Protein AF-B7MLF2-F1 (afdb_monomer_lite)

Radius of gyration: 24.58 Å; chains: 1; bounding box: 54×50×81 Å

Sequence (213 aa):
MGSIMFLKRKWYYAVTTSVVITLCGGGYYMYRQEYQMVVTVPTADANDPNWPNKRIQFDTSEWLQQLQYIKIDDHYILNTQYTPIANLDDFGITLKLQNALNGSDKRLPALYGLAEMDAQKFKDLMRGKIKCEYLRTTFDAETLKPVNDYFLISFTYKDKWYEFETERKISKTSDDGYFLWAFDNTVHEAGYWHNTDPAAYSYRDYQNGKAVK

Organism: Escherichia coli O45:K1 (strain S88 / ExPEC) (NCBI:txid585035)

pLDDT: mean 87.21, std 9.91, range [51.47, 97.12]

Secondary structure (DSSP, 8-state):
-HHHHHHHHHHHHHHHHHHHHHHHHHHHHHHHHHHEEEEEEE-S-TTSTTTTEEEEEEE-HHHHTSTTEEE-SSSEEEETTPPP-S-TT-HHHHHHHHHHHHTTGGG-GGGTTSSSS-HHHHHHHHTT-EEEEEEEEEE-TTT--EEEEEEEEEEEETTEEEEEEEEEEE-SSSTTSEEEEEGGG--EETTHHHHSSSPPP-HHHHHTTPPP-

Structure (mmCIF, N/CA/C/O backbone):
data_AF-B7MLF2-F1
#
_entry.id   AF-B7MLF2-F1
#
loop_
_atom_site.group_PDB
_atom_site.id
_atom_site.type_symbol
_atom_site.label_atom_id
_atom_site.label_alt_id
_atom_site.label_comp_id
_atom_site.label_asym_id
_atom_site.label_entity_id
_atom_site.label_seq_id
_atom_site.pdbx_PDB_ins_code
_atom_site.Cartn_x
_atom_site.Cartn_y
_atom_site.Cartn_z
_atom_site.occupancy
_atom_site.B_iso_or_equiv
_atom_site.auth_seq_id
_atom_site.auth_comp_id
_atom_site.auth_asym_id
_atom_site.auth_atom_id
_atom_site.pdbx_PDB_model_num
ATOM 1 N N . MET A 1 1 ? 29.369 -26.753 -59.475 1.00 51.47 1 MET A N 1
ATOM 2 C CA . MET A 1 1 ? 29.361 -26.993 -58.009 1.00 51.47 1 MET A CA 1
ATOM 3 C C . MET A 1 1 ? 29.427 -25.717 -57.151 1.00 51.47 1 MET A C 1
ATOM 5 O O . MET A 1 1 ? 28.913 -25.752 -56.042 1.00 51.47 1 MET A O 1
ATOM 9 N N . GLY A 1 2 ? 29.965 -24.582 -57.633 1.00 51.59 2 GLY A N 1
ATOM 10 C CA . GLY A 1 2 ? 30.085 -23.343 -56.835 1.00 51.59 2 GLY A CA 1
ATOM 11 C C . GLY A 1 2 ? 28.771 -22.621 -56.477 1.00 51.59 2 GLY A C 1
ATOM 12 O O . GLY A 1 2 ? 28.610 -22.182 -55.342 1.00 51.59 2 GLY A O 1
ATOM 13 N N . SER A 1 3 ? 27.788 -22.544 -57.383 1.00 53.06 3 SER A N 1
ATOM 14 C CA . SER A 1 3 ? 26.575 -21.724 -57.165 1.00 53.06 3 SER A CA 1
ATOM 15 C C . SER A 1 3 ? 25.626 -22.247 -56.076 1.00 53.06 3 SER A C 1
ATOM 17 O O . SER A 1 3 ? 25.013 -21.457 -55.362 1.00 53.06 3 SER A O 1
ATOM 19 N N . ILE A 1 4 ? 25.542 -23.569 -55.886 1.00 54.62 4 ILE A N 1
ATOM 20 C CA . ILE A 1 4 ? 24.715 -24.193 -54.831 1.00 54.62 4 ILE A CA 1
ATOM 21 C C . ILE A 1 4 ? 25.318 -23.927 -53.445 1.00 54.62 4 ILE A C 1
ATOM 23 O O . ILE A 1 4 ? 24.595 -23.679 -52.481 1.00 54.62 4 ILE A O 1
ATOM 27 N N . MET A 1 5 ? 26.650 -23.937 -53.345 1.00 55.34 5 MET A N 1
ATOM 28 C CA . MET A 1 5 ? 27.366 -23.688 -52.094 1.00 55.34 5 MET A CA 1
ATOM 29 C C . MET A 1 5 ? 27.243 -22.215 -51.661 1.00 55.34 5 MET A C 1
ATOM 31 O O . MET A 1 5 ? 27.030 -21.935 -50.482 1.00 55.34 5 MET A O 1
ATOM 35 N N . PHE A 1 6 ? 27.260 -21.276 -52.615 1.00 52.78 6 PHE A N 1
ATOM 36 C CA . PHE A 1 6 ? 26.993 -19.854 -52.359 1.00 52.78 6 PHE A CA 1
ATOM 37 C C . PHE A 1 6 ? 25.549 -19.579 -51.911 1.00 52.78 6 PHE A C 1
ATOM 39 O O . PHE A 1 6 ? 25.347 -18.791 -50.986 1.00 52.78 6 PHE A O 1
ATOM 46 N N . LEU A 1 7 ? 24.549 -20.237 -52.515 1.00 59.56 7 LEU A N 1
ATOM 47 C CA . LEU A 1 7 ? 23.150 -20.101 -52.091 1.00 59.56 7 LEU A CA 1
ATOM 48 C C . LEU A 1 7 ? 22.933 -20.630 -50.665 1.00 59.56 7 LEU A C 1
ATOM 50 O O . LEU A 1 7 ? 22.324 -19.941 -49.852 1.00 59.56 7 LEU A O 1
ATOM 54 N N . LYS A 1 8 ? 23.476 -21.812 -50.338 1.00 59.19 8 LYS A N 1
ATOM 55 C CA . LYS A 1 8 ? 23.387 -22.399 -48.987 1.00 59.19 8 LYS A CA 1
ATOM 56 C C . LYS A 1 8 ? 24.029 -21.510 -47.923 1.00 59.19 8 LYS A C 1
ATOM 58 O O . LYS A 1 8 ? 23.476 -21.355 -46.841 1.00 59.19 8 LYS A O 1
ATOM 63 N N . ARG A 1 9 ? 25.161 -20.879 -48.246 1.00 66.69 9 ARG A N 1
ATOM 64 C CA . ARG A 1 9 ? 25.860 -19.957 -47.344 1.00 66.69 9 ARG A CA 1
ATOM 65 C C . ARG A 1 9 ? 25.067 -18.665 -47.102 1.00 66.69 9 ARG A C 1
ATOM 67 O O . ARG A 1 9 ? 24.994 -18.214 -45.966 1.00 66.69 9 ARG A O 1
ATOM 74 N N . LYS A 1 10 ? 24.421 -18.100 -48.130 1.00 70.44 10 LYS A N 1
ATOM 75 C CA . LYS A 1 10 ? 23.521 -16.937 -47.981 1.00 70.44 10 LYS A CA 1
ATOM 76 C C . LYS A 1 10 ? 22.276 -17.260 -47.151 1.00 70.44 10 LYS A C 1
ATOM 78 O O . LYS A 1 10 ? 21.911 -16.469 -46.290 1.00 70.44 10 LYS A O 1
ATOM 83 N N . TRP A 1 11 ? 21.672 -18.428 -47.373 1.00 74.19 11 TRP A N 1
ATOM 84 C CA . TRP A 1 11 ? 20.547 -18.915 -46.569 1.00 74.19 11 TRP A CA 1
ATOM 85 C C . TRP A 1 11 ? 20.935 -19.140 -45.108 1.00 74.19 11 TRP A C 1
ATOM 87 O O . TRP A 1 11 ? 20.205 -18.719 -44.218 1.00 74.19 11 TRP A O 1
ATOM 97 N N . TYR A 1 12 ? 22.107 -19.725 -44.858 1.00 80.69 12 TYR A N 1
ATOM 98 C CA . TYR A 1 12 ? 22.640 -19.876 -43.507 1.00 80.69 12 TYR A CA 1
ATOM 99 C C . TYR A 1 12 ? 22.800 -18.520 -42.809 1.00 80.69 12 TYR A C 1
ATOM 101 O O . TYR A 1 12 ? 22.289 -18.350 -41.707 1.00 80.69 12 TYR A O 1
ATOM 109 N N . TYR A 1 13 ? 23.414 -17.529 -43.469 1.00 81.38 13 TYR A N 1
ATOM 110 C CA . TYR A 1 13 ? 23.533 -16.182 -42.902 1.00 81.38 13 TYR A CA 1
ATOM 111 C C . TYR A 1 13 ? 22.164 -15.555 -42.611 1.00 81.38 13 TYR A C 1
ATOM 113 O O . TYR A 1 13 ? 21.944 -15.102 -41.493 1.00 81.38 13 TYR A O 1
ATOM 121 N N . ALA A 1 14 ? 21.220 -15.608 -43.555 1.00 80.69 14 ALA A N 1
ATOM 122 C CA . ALA A 1 14 ? 19.874 -15.067 -43.358 1.00 80.69 14 ALA A CA 1
ATOM 123 C C . ALA A 1 14 ? 19.146 -15.710 -42.162 1.00 80.69 14 ALA A C 1
ATOM 125 O O . ALA A 1 14 ? 18.567 -15.000 -41.340 1.00 80.69 14 ALA A O 1
ATOM 126 N N . VAL A 1 15 ? 19.231 -17.037 -42.018 1.00 83.12 15 VAL A N 1
ATOM 127 C CA . VAL A 1 15 ? 18.645 -17.765 -40.882 1.00 83.12 15 VAL A CA 1
ATOM 128 C C . VAL A 1 15 ? 19.332 -17.373 -39.574 1.00 83.12 15 VAL A C 1
ATOM 130 O O . VAL A 1 15 ? 18.649 -17.031 -38.613 1.00 83.12 15 VAL A O 1
ATOM 133 N N . THR A 1 16 ? 20.669 -17.346 -39.533 1.00 82.81 16 THR A N 1
ATOM 134 C CA . THR A 1 16 ? 21.401 -16.951 -38.317 1.00 82.81 16 THR A CA 1
ATOM 135 C C . THR A 1 16 ? 21.086 -15.519 -37.888 1.00 82.81 16 THR A C 1
ATOM 137 O O . THR A 1 16 ? 20.835 -15.282 -36.711 1.00 82.81 16 THR A O 1
ATOM 140 N N . THR A 1 17 ? 21.009 -14.569 -38.824 1.00 83.38 17 THR A N 1
ATOM 141 C CA . THR A 1 17 ? 20.638 -13.181 -38.526 1.00 83.38 17 THR A CA 1
ATOM 142 C C . THR A 1 17 ? 19.205 -13.083 -38.003 1.00 83.38 17 THR A C 1
ATOM 144 O O . THR A 1 17 ? 18.974 -12.399 -37.011 1.00 83.38 17 THR A O 1
ATOM 147 N N . SER A 1 18 ? 18.250 -13.804 -38.601 1.00 81.31 18 SER A N 1
ATOM 148 C CA . SER A 1 18 ? 16.859 -13.829 -38.125 1.00 81.31 18 SER A CA 1
ATOM 149 C C . SER A 1 18 ? 16.736 -14.392 -36.706 1.00 81.31 18 SER A C 1
ATOM 151 O O . SER A 1 18 ? 15.975 -13.860 -35.896 1.00 81.31 18 SER A O 1
ATOM 153 N N . VAL A 1 19 ? 17.493 -15.446 -36.386 1.00 84.69 19 VAL A N 1
ATOM 154 C CA . VAL A 1 19 ? 17.530 -16.033 -35.037 1.00 84.69 19 VAL A CA 1
ATOM 155 C C . VAL A 1 19 ? 18.109 -15.036 -34.034 1.00 84.69 19 VAL A C 1
ATOM 157 O O . VAL A 1 19 ? 17.503 -14.820 -32.990 1.00 84.69 19 VAL A O 1
ATOM 160 N N . VAL A 1 20 ? 19.222 -14.371 -34.363 1.00 86.31 20 VAL A N 1
ATOM 161 C CA . VAL A 1 20 ? 19.829 -13.351 -33.491 1.00 86.31 20 VAL A CA 1
ATOM 162 C C . VAL A 1 20 ? 18.863 -12.193 -33.239 1.00 86.31 20 VAL A C 1
ATOM 164 O O . VAL A 1 20 ? 18.671 -11.821 -32.089 1.00 86.31 20 VAL A O 1
ATOM 167 N N . ILE A 1 21 ? 18.197 -11.664 -34.271 1.00 84.56 21 ILE A N 1
ATOM 168 C CA . ILE A 1 21 ? 17.213 -10.578 -34.108 1.00 84.56 21 ILE A CA 1
ATOM 169 C C . ILE A 1 21 ? 16.066 -11.013 -33.192 1.00 84.56 21 ILE A C 1
ATOM 171 O O . ILE A 1 21 ? 15.665 -10.254 -32.314 1.00 84.56 21 ILE A O 1
ATOM 175 N N . THR A 1 22 ? 15.564 -12.237 -33.363 1.00 82.06 22 THR A N 1
ATOM 176 C CA . THR A 1 22 ? 14.461 -12.760 -32.543 1.00 82.06 22 THR A CA 1
ATOM 177 C C . THR A 1 22 ? 14.888 -12.947 -31.086 1.00 82.06 22 THR A C 1
ATOM 179 O O . THR A 1 22 ? 14.152 -12.562 -30.183 1.00 82.06 22 THR A O 1
ATOM 182 N N . LEU A 1 23 ? 16.091 -13.476 -30.842 1.00 83.50 23 LEU A N 1
ATOM 183 C CA . LEU A 1 23 ? 16.632 -13.658 -29.492 1.00 83.50 23 LEU A CA 1
ATOM 184 C C . LEU A 1 23 ? 16.940 -12.322 -28.810 1.00 83.50 23 LEU A C 1
ATOM 186 O O . LEU A 1 23 ? 16.592 -12.140 -27.648 1.00 83.50 23 LEU A O 1
ATOM 190 N N . CYS A 1 24 ? 17.542 -11.369 -29.523 1.00 81.56 24 CYS A N 1
ATOM 191 C CA . CYS A 1 24 ? 17.816 -10.034 -28.992 1.00 81.56 24 CYS A CA 1
ATOM 192 C C . CYS A 1 24 ? 16.522 -9.252 -28.733 1.00 81.56 24 CYS A C 1
ATOM 194 O O . CYS A 1 24 ? 16.399 -8.612 -27.694 1.00 81.56 24 CYS A O 1
ATOM 196 N N . GLY A 1 25 ? 15.546 -9.328 -29.642 1.00 78.62 25 GLY A N 1
ATOM 197 C CA . GLY A 1 25 ? 14.239 -8.692 -29.476 1.00 78.62 25 GLY A CA 1
ATOM 198 C C . GLY A 1 25 ? 13.441 -9.299 -28.323 1.00 78.62 25 GLY A C 1
ATOM 199 O O . GLY A 1 25 ? 12.911 -8.563 -27.494 1.00 78.62 25 GLY A O 1
ATOM 200 N N . GLY A 1 26 ? 13.413 -10.631 -28.223 1.00 82.31 26 GLY A N 1
ATOM 201 C CA . GLY A 1 26 ? 12.780 -11.347 -27.115 1.00 82.31 26 GLY A CA 1
ATOM 202 C C . GLY A 1 26 ? 13.453 -11.056 -25.775 1.00 82.31 26 GLY A C 1
ATOM 203 O O . GLY A 1 26 ? 12.773 -10.718 -24.813 1.00 82.31 26 GLY A O 1
ATOM 204 N N . GLY A 1 27 ? 14.788 -11.088 -25.727 1.00 79.50 27 GLY A N 1
ATOM 205 C CA . GLY A 1 27 ? 15.554 -10.748 -24.527 1.00 79.50 27 GLY A CA 1
ATOM 206 C C . GLY A 1 27 ? 15.341 -9.302 -24.080 1.00 79.50 27 GLY A C 1
ATOM 207 O O . GLY A 1 27 ? 15.144 -9.050 -22.896 1.00 79.50 27 GLY A O 1
ATOM 208 N N . TYR A 1 28 ? 15.295 -8.351 -25.018 1.00 80.56 28 TYR A N 1
ATOM 209 C CA . TYR A 1 28 ? 14.972 -6.957 -24.710 1.00 80.56 28 TYR A CA 1
ATOM 210 C C . TYR A 1 28 ? 13.538 -6.793 -24.191 1.00 80.56 28 TYR A C 1
ATOM 212 O O . TYR A 1 28 ? 13.306 -6.039 -23.250 1.00 80.56 28 TYR A O 1
ATOM 220 N N . TYR A 1 29 ? 12.574 -7.513 -24.770 1.00 81.94 29 TYR A N 1
ATOM 221 C CA . TYR A 1 29 ? 11.191 -7.496 -24.299 1.00 81.94 29 TYR A CA 1
ATOM 222 C C . TYR A 1 29 ? 11.067 -8.041 -22.871 1.00 81.94 29 TYR A C 1
ATOM 224 O O . TYR A 1 29 ? 10.459 -7.388 -22.027 1.00 81.94 29 TYR A O 1
ATOM 232 N N . MET A 1 30 ? 11.704 -9.180 -22.582 1.00 83.00 30 MET A N 1
ATOM 233 C CA . MET A 1 30 ? 11.746 -9.756 -21.234 1.00 83.00 30 MET A CA 1
ATOM 234 C C . MET A 1 30 ? 12.414 -8.806 -20.240 1.00 83.00 30 MET A C 1
ATOM 236 O O . MET A 1 30 ? 11.856 -8.547 -19.181 1.00 83.00 30 MET A O 1
ATOM 240 N N . TYR A 1 31 ? 13.551 -8.212 -20.617 1.00 82.88 31 TYR A N 1
ATOM 241 C CA . TYR A 1 31 ? 14.228 -7.211 -19.796 1.00 82.88 31 TYR A CA 1
ATOM 242 C C . TYR A 1 31 ? 13.302 -6.038 -19.458 1.00 82.88 31 TYR A C 1
ATOM 244 O O . TYR A 1 31 ? 13.212 -5.632 -18.304 1.00 82.88 31 TYR A O 1
ATOM 252 N N . ARG A 1 32 ? 12.575 -5.504 -20.449 1.00 81.38 32 ARG A N 1
ATOM 253 C CA . ARG A 1 32 ? 11.608 -4.425 -20.208 1.00 81.38 32 ARG A CA 1
ATOM 254 C C . ARG A 1 32 ? 10.493 -4.863 -19.265 1.00 81.38 32 ARG A C 1
ATOM 256 O O . ARG A 1 32 ? 10.144 -4.112 -18.363 1.00 81.38 32 ARG A O 1
ATOM 263 N N . GLN A 1 33 ? 9.942 -6.055 -19.471 1.00 83.12 33 GLN A N 1
ATOM 264 C CA . GLN A 1 33 ? 8.875 -6.587 -18.630 1.00 83.12 33 GLN A CA 1
ATOM 265 C C . GLN A 1 33 ? 9.333 -6.770 -17.177 1.00 83.12 33 GLN A C 1
ATOM 267 O O . GLN A 1 33 ? 8.565 -6.502 -16.257 1.00 83.12 33 GLN A O 1
ATOM 272 N N . GLU A 1 34 ? 10.579 -7.179 -16.967 1.00 88.25 34 GLU A N 1
ATOM 273 C CA . GLU A 1 34 ? 11.129 -7.461 -15.643 1.00 88.25 34 GLU A CA 1
ATOM 274 C C . GLU A 1 34 ? 11.613 -6.197 -14.922 1.00 88.25 34 GLU A C 1
ATOM 276 O O . GLU A 1 34 ? 11.353 -6.051 -13.734 1.00 88.25 34 GLU A O 1
ATOM 281 N N . TYR A 1 35 ? 12.252 -5.258 -15.630 1.00 93.62 35 TYR A N 1
ATOM 282 C CA . TYR A 1 35 ? 13.000 -4.154 -15.015 1.00 93.62 35 TYR A CA 1
ATOM 283 C C . TYR A 1 35 ? 12.484 -2.750 -15.322 1.00 93.62 35 TYR A C 1
ATOM 285 O O . TYR A 1 35 ? 13.088 -1.792 -14.853 1.00 93.62 35 TYR A O 1
ATOM 293 N N . GLN A 1 36 ? 11.412 -2.569 -16.097 1.00 94.62 36 GLN A N 1
ATOM 294 C CA . GLN A 1 36 ? 10.814 -1.238 -16.254 1.00 94.62 36 GLN A CA 1
ATOM 295 C C . GLN A 1 36 ? 9.629 -1.022 -15.329 1.00 94.62 36 GLN A C 1
ATOM 297 O O . GLN A 1 36 ? 8.778 -1.897 -15.186 1.00 94.62 36 GLN A O 1
ATOM 302 N N . MET A 1 37 ? 9.545 0.187 -14.781 1.00 96.12 37 MET A N 1
ATOM 303 C CA . MET A 1 37 ? 8.415 0.665 -13.986 1.00 96.12 37 MET A CA 1
ATOM 304 C C . MET A 1 37 ? 7.906 1.996 -14.543 1.00 96.12 37 MET A C 1
ATOM 306 O O . MET A 1 37 ? 8.552 2.637 -15.380 1.00 96.12 37 MET A O 1
ATOM 310 N N . VAL A 1 38 ? 6.730 2.407 -14.081 1.00 95.25 38 VAL A N 1
ATOM 311 C CA . VAL A 1 38 ? 6.020 3.612 -14.493 1.00 95.25 38 VAL A CA 1
ATOM 312 C C . VAL A 1 38 ? 5.735 4.481 -13.275 1.00 95.25 38 VAL A C 1
ATOM 314 O O . VAL A 1 38 ? 5.145 4.031 -12.296 1.00 95.25 38 VAL A O 1
ATOM 317 N N . VAL A 1 39 ? 6.087 5.763 -13.371 1.00 93.69 39 VAL A N 1
ATOM 318 C CA . VAL A 1 39 ? 5.576 6.812 -12.479 1.00 93.69 39 VAL A CA 1
ATOM 319 C C . VAL A 1 39 ? 4.664 7.755 -13.252 1.00 93.69 39 VAL A C 1
ATOM 321 O O . VAL A 1 39 ? 4.808 7.952 -14.461 1.00 93.69 39 VAL A O 1
ATOM 324 N N . THR A 1 40 ? 3.703 8.338 -12.545 1.00 90.69 40 THR A N 1
ATOM 325 C CA . THR A 1 40 ? 2.782 9.335 -13.093 1.00 90.69 40 THR A CA 1
ATOM 326 C C . THR A 1 40 ? 3.150 10.698 -12.521 1.00 90.69 40 THR A C 1
ATOM 328 O O . THR A 1 40 ? 3.173 10.861 -11.304 1.00 90.69 40 THR A O 1
ATOM 331 N N . VAL A 1 41 ? 3.447 11.665 -13.390 1.00 88.62 41 VAL A N 1
ATOM 332 C CA . VAL A 1 41 ? 3.805 13.039 -13.006 1.00 88.62 41 VAL A CA 1
ATOM 333 C C . VAL A 1 41 ? 2.759 14.030 -13.515 1.00 88.62 41 VAL A C 1
ATOM 335 O O . VAL A 1 41 ? 2.286 13.876 -14.645 1.00 88.62 41 VAL A O 1
ATOM 338 N N . PRO A 1 42 ? 2.402 15.061 -12.733 1.00 85.62 42 PRO A N 1
ATOM 339 C CA . PRO A 1 42 ? 1.506 16.106 -13.204 1.00 85.62 42 PRO A CA 1
ATOM 340 C C . PRO A 1 42 ? 2.158 16.911 -14.330 1.00 85.62 42 PRO A C 1
ATOM 342 O O . PRO A 1 42 ? 3.349 17.230 -14.290 1.00 85.62 42 PRO A O 1
ATOM 345 N N . THR A 1 43 ? 1.371 17.261 -15.342 1.00 83.94 43 THR A N 1
ATOM 346 C CA . THR A 1 43 ? 1.794 18.172 -16.410 1.00 83.94 43 THR A CA 1
ATOM 347 C C . THR A 1 43 ? 1.421 19.603 -16.038 1.00 83.94 43 THR A C 1
ATOM 349 O O . THR A 1 43 ? 0.268 19.870 -15.701 1.00 83.94 43 THR A O 1
ATOM 352 N N . ALA A 1 44 ? 2.370 20.536 -16.130 1.00 81.81 44 ALA A N 1
ATOM 353 C CA . ALA A 1 44 ? 2.128 21.943 -15.799 1.00 81.81 44 ALA A CA 1
ATOM 354 C C . ALA A 1 44 ? 1.251 22.686 -16.832 1.00 81.81 44 ALA A C 1
ATOM 356 O O . ALA A 1 44 ? 0.685 23.727 -16.506 1.00 81.81 44 ALA A O 1
ATOM 357 N N . ASP A 1 45 ? 1.136 22.169 -18.060 1.00 84.38 45 ASP A N 1
ATOM 358 C CA . ASP A 1 45 ? 0.374 22.782 -19.154 1.00 84.38 45 ASP A CA 1
ATOM 359 C C . ASP A 1 45 ? -0.958 22.055 -19.381 1.00 84.38 45 ASP A C 1
ATOM 361 O O . ASP A 1 45 ? -0.982 20.853 -19.641 1.00 84.38 45 ASP A O 1
ATOM 365 N N . ALA A 1 46 ? -2.064 22.805 -19.322 1.00 84.69 46 ALA A N 1
ATOM 366 C CA . ALA A 1 46 ? -3.415 22.320 -19.611 1.00 84.69 46 ALA A CA 1
ATOM 367 C C . ALA A 1 46 ? -3.619 21.872 -21.068 1.00 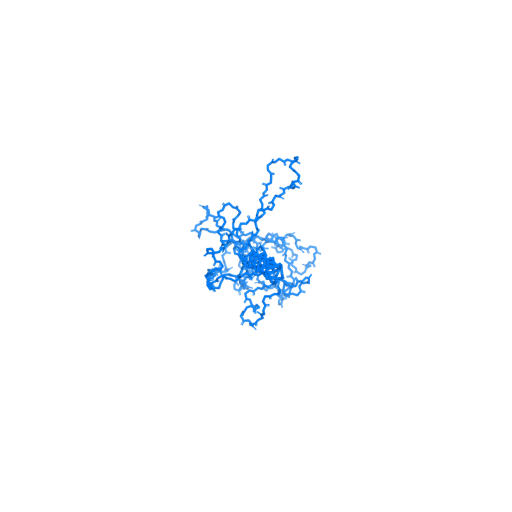84.69 46 ALA A C 1
ATOM 369 O O . ALA A 1 46 ? -4.577 21.160 -21.361 1.00 84.69 46 ALA A O 1
ATOM 370 N N . ASN A 1 47 ? -2.728 22.285 -21.971 1.00 88.50 47 ASN A N 1
ATOM 371 C CA . ASN A 1 47 ? -2.765 21.933 -23.387 1.00 88.50 47 ASN A CA 1
ATOM 372 C C . ASN A 1 47 ? -1.821 20.773 -23.748 1.00 88.50 47 ASN A C 1
ATOM 374 O O . ASN A 1 47 ? -1.763 20.398 -24.922 1.00 88.50 47 ASN A O 1
ATOM 378 N N . ASP A 1 48 ? -1.077 20.202 -22.788 1.00 86.81 48 ASP A N 1
ATOM 379 C CA . ASP A 1 48 ? -0.267 19.006 -23.048 1.00 86.81 48 ASP A CA 1
ATOM 380 C C . ASP A 1 48 ? -1.200 17.851 -23.465 1.00 86.81 48 ASP A C 1
ATOM 382 O O . ASP A 1 48 ? -2.207 17.609 -22.794 1.00 86.81 48 ASP A O 1
ATOM 386 N N . PRO A 1 49 ? -0.888 17.090 -24.532 1.00 87.81 49 PRO A N 1
ATOM 387 C CA . PRO A 1 49 ? -1.677 15.918 -24.922 1.00 87.81 49 PRO A CA 1
ATOM 388 C C . PRO A 1 49 ? -1.853 14.872 -23.810 1.00 87.81 49 PRO A C 1
ATOM 390 O O . PRO A 1 49 ? -2.746 14.033 -23.894 1.00 87.81 49 PRO A O 1
ATOM 393 N N . ASN A 1 50 ? -0.995 14.902 -22.789 1.00 85.94 50 ASN A N 1
ATOM 394 C CA . ASN A 1 50 ? -1.030 14.027 -21.624 1.00 85.94 50 ASN A CA 1
ATOM 395 C C . ASN A 1 50 ? -1.619 14.712 -20.379 1.00 85.94 50 ASN A C 1
ATOM 397 O O . ASN A 1 50 ? -1.438 14.206 -19.275 1.00 85.94 50 ASN A O 1
ATOM 401 N N . TRP A 1 51 ? -2.298 15.853 -20.503 1.00 85.25 51 TRP A N 1
ATOM 402 C CA . TRP A 1 51 ? -2.944 16.492 -19.357 1.00 85.25 51 TRP A CA 1
ATOM 403 C C . TRP A 1 51 ? -4.045 15.593 -18.747 1.00 85.25 51 TRP A C 1
ATOM 405 O O . TRP A 1 51 ? -4.795 14.958 -19.492 1.00 85.25 51 TRP A O 1
ATOM 415 N N . PRO A 1 52 ? -4.195 15.522 -17.406 1.00 85.69 52 PRO A N 1
ATOM 416 C CA . PRO A 1 52 ? -3.431 16.244 -16.382 1.00 85.69 52 PRO A CA 1
ATOM 417 C C . PRO A 1 52 ? -2.121 15.575 -15.955 1.00 85.69 52 PRO A C 1
ATOM 419 O O . PRO A 1 52 ? -1.354 16.188 -15.213 1.00 85.69 52 PRO A O 1
ATOM 422 N N . ASN A 1 53 ? -1.860 14.333 -16.374 1.00 88.25 53 ASN A N 1
ATOM 423 C CA . ASN A 1 53 ? -0.696 13.582 -15.921 1.00 88.25 53 ASN A CA 1
ATOM 424 C C . ASN A 1 53 ? -0.018 12.780 -17.035 1.00 88.25 53 ASN A C 1
ATOM 426 O O . ASN A 1 53 ? -0.644 11.979 -17.732 1.00 88.25 53 ASN A O 1
ATOM 430 N N . LYS A 1 54 ? 1.309 12.879 -17.091 1.00 90.44 54 LYS A N 1
ATOM 431 C CA . LYS A 1 54 ? 2.157 12.113 -18.000 1.00 90.44 54 LYS A CA 1
ATOM 432 C C . LYS A 1 54 ? 2.712 10.870 -17.311 1.00 90.44 54 LYS A C 1
ATOM 434 O O . LYS A 1 54 ? 3.179 10.926 -16.176 1.00 90.44 54 LYS A O 1
ATOM 439 N N . ARG A 1 55 ? 2.718 9.748 -18.033 1.00 91.69 55 ARG A N 1
ATOM 440 C CA . ARG A 1 55 ? 3.388 8.510 -17.609 1.00 91.69 55 ARG A CA 1
ATOM 441 C C . ARG A 1 55 ? 4.845 8.524 -18.056 1.00 91.69 55 ARG A C 1
ATOM 443 O O . ARG A 1 55 ? 5.128 8.762 -19.231 1.00 91.69 55 ARG A O 1
ATOM 450 N N . ILE A 1 56 ? 5.758 8.251 -17.132 1.00 91.88 56 ILE A N 1
ATOM 451 C CA . ILE A 1 56 ? 7.193 8.138 -17.393 1.00 91.88 56 ILE A CA 1
ATOM 452 C C . ILE A 1 56 ? 7.619 6.709 -17.083 1.00 91.88 56 ILE A C 1
ATOM 454 O O . ILE A 1 56 ? 7.461 6.242 -15.959 1.00 91.88 56 ILE A O 1
ATOM 458 N N . GLN A 1 57 ? 8.160 6.031 -18.095 1.00 94.38 57 GLN A N 1
ATOM 459 C CA . GLN A 1 57 ? 8.821 4.738 -17.943 1.00 94.38 57 GLN A CA 1
ATOM 460 C C . GLN A 1 57 ? 10.292 4.947 -17.599 1.00 94.38 57 GLN A C 1
ATOM 462 O O . GLN A 1 57 ? 10.951 5.797 -18.201 1.00 94.38 57 GLN A O 1
ATOM 467 N N . PHE A 1 58 ? 10.812 4.150 -16.674 1.00 95.12 58 PHE A N 1
ATOM 468 C CA . PHE A 1 58 ? 12.209 4.204 -16.256 1.00 95.12 58 PHE A CA 1
ATOM 469 C C . PHE A 1 58 ? 12.722 2.807 -15.907 1.00 95.12 58 PHE A C 1
ATOM 471 O O . PHE A 1 58 ? 11.944 1.877 -15.690 1.00 95.12 58 PHE A O 1
ATOM 478 N N . ASP A 1 59 ? 14.043 2.665 -15.928 1.00 94.94 59 ASP A N 1
ATOM 479 C CA . ASP A 1 59 ? 14.725 1.427 -15.576 1.00 94.94 59 ASP A CA 1
ATOM 480 C C . ASP A 1 59 ? 14.871 1.315 -14.055 1.00 94.94 59 ASP A C 1
ATOM 482 O O . ASP A 1 59 ? 15.321 2.252 -13.396 1.00 94.94 59 ASP A O 1
ATOM 486 N N . THR A 1 60 ? 14.487 0.169 -13.504 1.00 95.88 60 THR A N 1
ATOM 487 C CA . THR A 1 60 ? 14.547 -0.145 -12.073 1.00 95.88 60 THR A CA 1
ATOM 488 C C . THR A 1 60 ? 15.413 -1.361 -11.791 1.00 95.88 60 THR A C 1
ATOM 490 O O . THR A 1 60 ? 15.223 -2.018 -10.766 1.00 95.88 60 THR A O 1
ATOM 493 N N . SER A 1 61 ? 16.361 -1.677 -12.680 1.00 94.75 61 SER A N 1
ATOM 494 C CA . SER A 1 61 ? 17.289 -2.798 -12.495 1.00 94.75 61 SER A CA 1
ATOM 495 C C . SER A 1 61 ? 18.078 -2.687 -11.191 1.00 94.75 61 SER A C 1
ATOM 497 O O . SER A 1 61 ? 18.218 -3.685 -10.490 1.00 94.75 61 SER A O 1
ATOM 499 N N . GLU A 1 62 ? 18.474 -1.471 -10.798 1.00 95.62 62 GLU A N 1
ATOM 500 C CA . GLU A 1 62 ? 19.123 -1.180 -9.510 1.00 95.62 62 GLU A CA 1
ATOM 501 C C . GLU A 1 62 ? 18.355 -1.772 -8.317 1.00 95.62 62 GLU A C 1
ATOM 503 O O . GLU A 1 62 ? 18.962 -2.285 -7.376 1.00 95.62 62 GLU A O 1
ATOM 508 N N . TRP A 1 63 ? 17.023 -1.721 -8.361 1.00 96.06 63 TRP A N 1
ATOM 509 C CA . TRP A 1 63 ? 16.155 -2.172 -7.278 1.00 96.06 63 TRP A CA 1
ATOM 510 C C . TRP A 1 63 ? 15.729 -3.627 -7.473 1.00 96.06 63 TRP A C 1
ATOM 512 O O . TRP A 1 63 ? 15.932 -4.447 -6.586 1.00 96.06 63 TRP A O 1
ATOM 522 N N . LEU A 1 64 ? 15.191 -3.978 -8.642 1.00 95.31 64 LEU A N 1
ATOM 523 C CA . LEU A 1 64 ? 14.588 -5.293 -8.890 1.00 95.31 64 LEU A CA 1
ATOM 524 C C . LEU A 1 64 ? 15.601 -6.437 -9.047 1.00 95.31 64 LEU A C 1
ATOM 526 O O . LEU A 1 64 ? 15.218 -7.597 -8.954 1.00 95.31 64 LEU A O 1
ATOM 530 N N . GLN A 1 65 ? 16.895 -6.148 -9.224 1.00 95.06 65 GLN A N 1
ATOM 531 C CA . GLN A 1 65 ? 17.941 -7.175 -9.100 1.00 95.06 65 GLN A CA 1
ATOM 532 C C . GLN A 1 65 ? 18.185 -7.599 -7.644 1.00 95.06 65 GLN A C 1
ATOM 534 O O . GLN A 1 65 ? 18.805 -8.633 -7.388 1.00 95.06 65 GLN A O 1
ATOM 539 N N . GLN A 1 66 ? 17.729 -6.809 -6.671 1.00 95.56 66 GLN A N 1
ATOM 540 C CA . GLN A 1 66 ? 17.862 -7.135 -5.259 1.00 95.56 66 GLN A CA 1
ATOM 541 C C . GLN A 1 66 ? 16.698 -8.026 -4.830 1.00 95.56 66 GLN A C 1
ATOM 543 O O . GLN A 1 66 ? 15.540 -7.662 -5.003 1.00 95.56 66 GLN A O 1
ATOM 548 N N . LEU A 1 67 ? 16.998 -9.137 -4.150 1.00 91.38 67 LEU A N 1
ATOM 549 C CA . LEU A 1 67 ? 15.983 -10.074 -3.639 1.00 91.38 67 LEU A CA 1
ATOM 550 C C . LEU A 1 67 ? 14.946 -9.424 -2.712 1.00 91.38 67 LEU A C 1
ATOM 552 O O . LEU A 1 67 ? 13.882 -9.995 -2.486 1.00 91.38 67 LEU A O 1
ATOM 556 N N . GLN A 1 68 ? 15.261 -8.254 -2.144 1.00 95.56 68 GLN A N 1
ATOM 557 C CA . GLN A 1 68 ? 14.330 -7.553 -1.272 1.00 95.56 68 GLN A CA 1
ATOM 558 C C . GLN A 1 68 ? 13.114 -6.997 -2.021 1.00 95.56 68 GLN A C 1
ATOM 560 O O . GLN A 1 68 ? 12.057 -6.867 -1.402 1.00 95.56 68 GLN A O 1
ATOM 565 N N . TYR A 1 69 ? 13.258 -6.690 -3.316 1.00 96.75 69 TYR A N 1
ATOM 566 C CA . TYR A 1 69 ? 12.213 -6.091 -4.131 1.00 96.75 69 TYR A CA 1
ATOM 567 C C . TYR A 1 69 ? 11.636 -7.100 -5.115 1.00 96.75 69 TYR A C 1
ATOM 569 O O . TYR A 1 69 ? 12.357 -7.701 -5.905 1.00 96.75 69 TYR A O 1
ATOM 577 N N . ILE A 1 70 ? 10.316 -7.260 -5.091 1.00 95.56 70 ILE A N 1
ATOM 578 C CA . ILE A 1 70 ? 9.598 -8.167 -5.990 1.00 95.56 70 ILE A CA 1
ATOM 579 C C . ILE A 1 70 ? 8.627 -7.331 -6.809 1.00 95.56 70 ILE A C 1
ATOM 581 O O . ILE A 1 70 ? 7.754 -6.675 -6.241 1.00 95.56 70 ILE A O 1
ATOM 585 N N . LYS A 1 71 ? 8.767 -7.343 -8.136 1.00 95.69 71 LYS A N 1
ATOM 586 C CA . LYS A 1 71 ? 7.833 -6.641 -9.019 1.00 95.69 71 LYS A CA 1
ATOM 587 C C . LYS A 1 71 ? 6.442 -7.269 -8.910 1.00 95.69 71 LYS A C 1
ATOM 589 O O . LYS A 1 71 ? 6.314 -8.485 -9.030 1.00 95.69 71 LYS A O 1
ATOM 594 N N . ILE A 1 72 ? 5.425 -6.441 -8.669 1.00 94.94 72 ILE A N 1
ATOM 595 C CA . ILE A 1 72 ? 4.017 -6.858 -8.694 1.00 94.94 72 ILE A CA 1
ATOM 596 C C . ILE A 1 72 ? 3.450 -6.576 -10.082 1.00 94.94 72 ILE A C 1
ATOM 598 O O . ILE A 1 72 ? 2.973 -7.472 -10.763 1.00 94.94 72 ILE A O 1
ATOM 602 N N . ASP A 1 73 ? 3.538 -5.320 -10.503 1.00 93.31 73 ASP A N 1
ATOM 603 C CA . ASP A 1 73 ? 3.138 -4.843 -11.822 1.00 93.31 73 ASP A CA 1
ATOM 604 C C . ASP A 1 73 ? 4.029 -3.656 -12.216 1.00 93.31 73 ASP A C 1
ATOM 606 O O . ASP A 1 73 ? 5.069 -3.426 -11.605 1.00 93.31 73 ASP A O 1
ATOM 610 N N . ASP A 1 74 ? 3.658 -2.904 -13.251 1.00 93.81 74 ASP A N 1
ATOM 611 C CA . ASP A 1 74 ? 4.453 -1.769 -13.731 1.00 93.81 74 ASP A CA 1
ATOM 612 C C . ASP A 1 74 ? 4.460 -0.547 -12.789 1.00 93.81 74 ASP A C 1
ATOM 614 O O . ASP A 1 74 ? 5.176 0.411 -13.061 1.00 93.81 74 ASP A O 1
ATOM 618 N N . HIS A 1 75 ? 3.700 -0.544 -11.692 1.00 93.00 75 HIS A N 1
ATOM 619 C CA . HIS A 1 75 ? 3.604 0.571 -10.736 1.00 93.00 75 HIS A CA 1
ATOM 620 C C . HIS A 1 75 ? 4.010 0.168 -9.319 1.00 93.00 75 HIS A C 1
ATOM 622 O O . HIS A 1 75 ? 4.596 0.975 -8.593 1.00 93.00 75 HIS A O 1
ATOM 628 N N . TYR A 1 76 ? 3.711 -1.071 -8.931 1.00 95.12 76 TYR A N 1
ATOM 629 C CA . TYR A 1 76 ? 3.904 -1.565 -7.578 1.00 95.12 76 TYR A CA 1
ATOM 630 C C . TYR A 1 76 ? 4.993 -2.630 -7.496 1.00 95.12 76 TYR A C 1
ATOM 632 O O . TYR A 1 76 ? 5.123 -3.517 -8.343 1.00 95.12 76 TYR A O 1
ATOM 640 N N . ILE A 1 77 ? 5.736 -2.579 -6.397 1.00 96.75 77 ILE A N 1
ATOM 641 C CA . ILE A 1 77 ? 6.656 -3.629 -5.968 1.00 96.75 77 ILE A CA 1
ATOM 642 C C . ILE A 1 77 ? 6.332 -4.021 -4.526 1.00 96.75 77 ILE A C 1
ATOM 644 O O . ILE A 1 77 ? 5.735 -3.245 -3.781 1.00 96.75 77 ILE A O 1
ATOM 648 N N . LEU A 1 78 ? 6.755 -5.203 -4.100 1.00 97.12 78 LEU A N 1
ATOM 649 C CA . LEU A 1 78 ? 6.898 -5.514 -2.682 1.00 97.12 78 LEU A CA 1
ATOM 650 C C . LEU A 1 78 ? 8.309 -5.179 -2.228 1.00 97.12 78 LEU A C 1
ATOM 652 O O . LEU A 1 78 ? 9.265 -5.594 -2.874 1.00 97.12 78 LEU A O 1
ATOM 656 N N . ASN A 1 79 ? 8.429 -4.521 -1.080 1.00 96.44 79 ASN A N 1
ATOM 657 C CA . ASN A 1 79 ? 9.656 -4.453 -0.302 1.00 96.44 79 ASN A CA 1
ATOM 658 C C . ASN A 1 79 ? 9.553 -5.441 0.867 1.00 96.44 79 ASN A C 1
ATOM 660 O O . ASN A 1 79 ? 8.816 -5.221 1.826 1.00 96.44 79 ASN A O 1
ATOM 664 N N . THR A 1 80 ? 10.293 -6.543 0.806 1.00 95.25 80 THR A N 1
ATOM 665 C CA . THR A 1 80 ? 10.276 -7.572 1.861 1.00 95.25 80 THR A CA 1
ATOM 666 C C . THR A 1 80 ? 10.984 -7.140 3.148 1.00 95.25 80 THR A C 1
ATOM 668 O O . THR A 1 80 ? 10.798 -7.785 4.179 1.00 95.25 80 THR A O 1
ATOM 671 N N . GLN A 1 81 ? 11.747 -6.043 3.105 1.00 94.75 81 GLN A N 1
ATOM 672 C CA . GLN A 1 81 ? 12.433 -5.418 4.240 1.00 94.75 81 GLN A CA 1
ATOM 673 C C . GLN A 1 81 ? 11.835 -4.039 4.566 1.00 94.75 81 GLN A C 1
ATOM 675 O O . GLN A 1 81 ? 12.546 -3.113 4.955 1.00 94.75 81 GLN A O 1
ATOM 680 N N . TYR A 1 82 ? 10.521 -3.877 4.384 1.00 92.69 82 TYR A N 1
ATOM 681 C CA . TYR A 1 82 ? 9.824 -2.632 4.699 1.00 92.69 82 TYR A CA 1
ATOM 682 C C . TYR A 1 82 ? 9.959 -2.254 6.184 1.00 92.69 82 TYR A C 1
ATOM 684 O O . TYR A 1 82 ? 10.009 -3.107 7.071 1.00 92.69 82 TYR A O 1
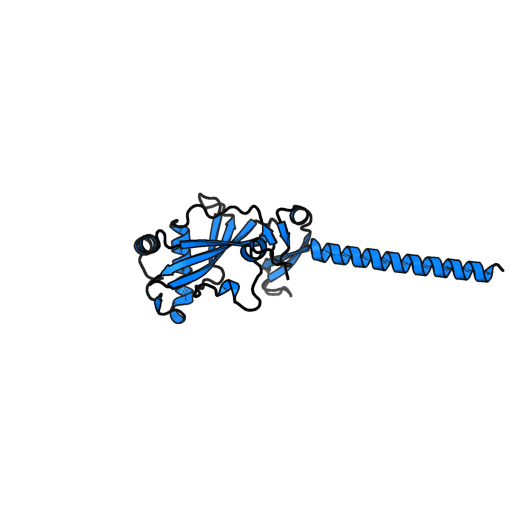ATOM 692 N N . THR A 1 83 ? 9.935 -0.951 6.470 1.00 90.19 83 THR A N 1
ATOM 693 C CA . THR A 1 83 ? 9.897 -0.439 7.847 1.00 90.19 83 THR A CA 1
ATOM 694 C C . THR A 1 83 ? 8.454 -0.446 8.365 1.00 90.19 83 THR A C 1
ATOM 696 O O . THR A 1 83 ? 7.625 0.275 7.798 1.00 90.19 83 THR A O 1
ATOM 699 N N . PRO A 1 84 ? 8.109 -1.187 9.434 1.00 90.00 84 PRO A N 1
ATOM 700 C CA . PRO A 1 84 ? 6.758 -1.176 9.999 1.00 90.00 84 PRO A CA 1
ATOM 701 C C . PRO A 1 84 ? 6.371 0.182 10.601 1.00 90.00 84 PRO A C 1
ATOM 703 O O . PRO A 1 84 ? 7.229 0.989 10.956 1.00 90.00 84 PRO A O 1
ATOM 706 N N . ILE A 1 85 ? 5.069 0.426 10.769 1.00 88.38 85 ILE A N 1
ATOM 707 C CA . ILE A 1 85 ? 4.578 1.563 11.559 1.00 88.38 85 ILE A CA 1
ATOM 708 C C . ILE A 1 85 ? 4.709 1.204 13.044 1.00 88.38 85 ILE A C 1
ATOM 710 O O . ILE A 1 85 ? 4.030 0.300 13.526 1.00 88.38 85 ILE A O 1
ATOM 714 N N . ALA A 1 86 ? 5.600 1.895 13.760 1.00 83.62 86 ALA A N 1
ATOM 715 C CA . ALA A 1 86 ? 5.986 1.524 15.123 1.00 83.62 86 ALA A CA 1
ATOM 716 C C . ALA A 1 86 ? 4.893 1.782 16.175 1.00 83.62 86 ALA A C 1
ATOM 718 O O . ALA A 1 86 ? 4.723 0.978 17.089 1.00 83.62 86 ALA A O 1
ATOM 719 N N . ASN A 1 87 ? 4.157 2.892 16.060 1.00 87.44 87 ASN A N 1
ATOM 720 C CA . ASN A 1 87 ? 3.134 3.284 17.028 1.00 87.44 87 ASN A CA 1
ATOM 721 C C . ASN A 1 87 ? 1.790 3.515 16.332 1.00 87.44 87 ASN A C 1
ATOM 723 O O . ASN A 1 87 ? 1.594 4.554 15.713 1.00 87.44 87 ASN A O 1
ATOM 727 N N . LEU A 1 88 ? 0.864 2.560 16.458 1.00 88.56 88 LEU A N 1
ATOM 728 C CA . LEU A 1 88 ? -0.481 2.660 15.878 1.00 88.56 88 LEU A CA 1
ATOM 729 C C . LEU A 1 88 ? -1.430 3.570 16.670 1.00 88.56 88 LEU A C 1
ATOM 731 O O . LEU A 1 88 ? -2.409 4.053 16.109 1.00 88.56 88 LEU A O 1
ATOM 735 N N . ASP A 1 89 ? -1.116 3.850 17.937 1.00 86.62 89 ASP A N 1
ATOM 736 C CA . ASP A 1 89 ? -1.870 4.781 18.786 1.00 86.62 89 ASP A CA 1
ATOM 737 C C . ASP A 1 89 ? -1.401 6.240 18.599 1.00 86.62 89 ASP A C 1
ATOM 739 O O . ASP A 1 89 ? -1.720 7.133 19.397 1.00 86.62 89 ASP A O 1
ATOM 743 N N . ASP A 1 90 ? -0.608 6.501 17.558 1.00 85.62 90 ASP A N 1
ATOM 744 C CA . ASP A 1 90 ? -0.157 7.842 17.230 1.00 85.62 90 ASP A CA 1
ATOM 745 C C . ASP A 1 90 ? -1.336 8.763 16.854 1.00 85.62 90 ASP A C 1
ATOM 747 O O . ASP A 1 90 ? -2.336 8.361 16.244 1.00 85.62 90 ASP A O 1
ATOM 751 N N . PHE A 1 91 ? -1.229 10.036 17.247 1.00 86.75 91 PHE A N 1
ATOM 752 C CA . PHE A 1 91 ? -2.277 11.016 16.955 1.00 86.75 91 PHE A CA 1
ATOM 753 C C . PHE A 1 91 ? -2.432 11.250 15.443 1.00 86.75 91 PHE A C 1
ATOM 755 O O . PHE A 1 91 ? -3.546 11.426 14.958 1.00 86.75 91 PHE A O 1
ATOM 762 N N . GLY A 1 92 ? -1.340 11.183 14.677 1.00 84.88 92 GLY A N 1
ATOM 763 C CA . GLY A 1 92 ? -1.367 11.292 13.224 1.00 84.88 92 GLY A CA 1
ATOM 764 C C . GLY A 1 92 ? -2.190 10.183 12.573 1.00 84.88 92 GLY A C 1
ATOM 765 O O . GLY A 1 92 ? -3.010 10.472 11.708 1.00 84.88 92 GLY A O 1
ATOM 766 N N . ILE A 1 93 ? -2.050 8.932 13.020 1.00 86.50 93 ILE A N 1
ATOM 767 C CA . ILE A 1 93 ? -2.819 7.794 12.479 1.00 86.50 93 ILE A CA 1
ATOM 768 C C . ILE A 1 93 ? -4.312 7.961 12.754 1.00 86.50 93 ILE A C 1
ATOM 770 O O . ILE A 1 93 ? -5.134 7.840 11.843 1.00 86.50 93 ILE A O 1
ATOM 774 N N . THR A 1 94 ? -4.672 8.282 13.995 1.00 90.44 94 THR A N 1
ATOM 775 C CA . THR A 1 94 ? -6.080 8.472 14.377 1.00 90.44 94 THR A CA 1
ATOM 776 C C . THR A 1 94 ? -6.720 9.664 13.662 1.00 90.44 94 THR A C 1
ATOM 778 O O . THR A 1 94 ? -7.852 9.542 13.197 1.00 90.44 94 THR A O 1
ATOM 781 N N . LEU A 1 95 ? -5.984 10.758 13.441 1.00 88.88 95 LEU A N 1
ATOM 782 C CA . LEU A 1 95 ? -6.457 11.888 12.635 1.00 88.88 95 LEU A CA 1
ATOM 783 C C . LEU A 1 95 ? -6.713 11.489 11.170 1.00 88.88 95 LEU A C 1
ATOM 785 O O . LEU A 1 95 ? -7.693 11.917 10.561 1.00 88.88 95 LEU A O 1
ATOM 789 N N . LYS A 1 96 ? -5.853 10.645 10.587 1.00 88.19 96 LYS A N 1
ATOM 790 C CA . LYS A 1 96 ? -6.048 10.136 9.217 1.00 88.19 96 LYS A CA 1
ATOM 791 C C . LYS A 1 96 ? -7.258 9.231 9.107 1.00 88.19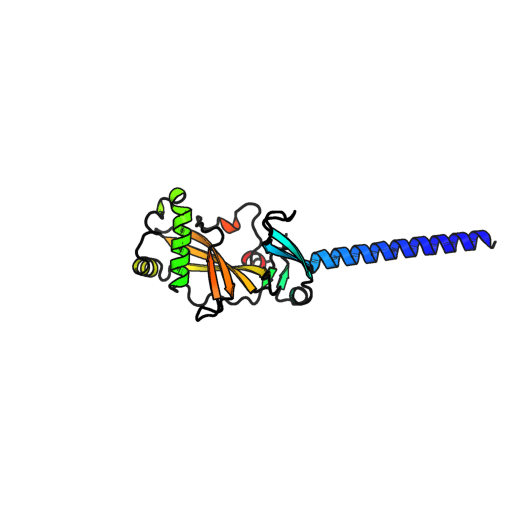 96 LYS A C 1
ATOM 793 O O . LYS A 1 96 ? -7.999 9.344 8.134 1.00 88.19 96 LYS A O 1
ATOM 798 N N . LEU A 1 97 ? -7.485 8.401 10.117 1.00 91.00 97 LEU A N 1
ATOM 799 C CA . LEU A 1 97 ? -8.695 7.604 10.204 1.00 91.00 97 LEU A CA 1
ATOM 800 C C . LEU A 1 97 ? -9.950 8.495 10.277 1.00 91.00 97 LEU A C 1
ATOM 802 O O . LEU A 1 97 ? -10.893 8.251 9.530 1.00 91.00 97 LEU A O 1
ATOM 806 N N . GLN A 1 98 ? -9.962 9.562 11.086 1.00 90.38 98 GLN A N 1
ATOM 807 C CA . GLN A 1 98 ? -11.094 10.508 11.110 1.00 90.38 98 GLN A CA 1
ATOM 808 C C . GLN A 1 98 ? -11.343 11.167 9.749 1.00 90.38 98 GLN A C 1
ATOM 810 O O . GLN A 1 98 ? -12.490 11.277 9.318 1.00 90.38 98 GLN A O 1
ATOM 815 N N . ASN A 1 99 ? -10.282 11.542 9.030 1.00 88.12 99 ASN A N 1
ATOM 816 C CA . ASN A 1 99 ? -10.422 12.092 7.681 1.00 88.12 99 ASN A CA 1
ATOM 817 C C . ASN A 1 99 ? -11.018 11.075 6.694 1.00 88.12 99 ASN A C 1
ATOM 819 O O . ASN A 1 99 ? -11.861 11.447 5.881 1.00 88.12 99 ASN A O 1
ATOM 823 N N . ALA A 1 100 ? -10.620 9.802 6.776 1.00 89.31 100 ALA A N 1
ATOM 824 C CA . ALA A 1 100 ? -11.189 8.743 5.943 1.00 89.31 100 ALA A CA 1
ATOM 825 C C . ALA A 1 100 ? -12.661 8.445 6.299 1.00 89.31 100 ALA A C 1
ATOM 827 O O . ALA A 1 100 ? -13.474 8.127 5.430 1.00 89.31 100 ALA A O 1
ATOM 828 N N . LEU A 1 101 ? -13.038 8.586 7.573 1.00 90.00 101 LEU A N 1
ATOM 829 C CA . LEU A 1 101 ? -14.426 8.439 8.018 1.00 90.00 101 LEU A CA 1
ATOM 830 C C . LEU A 1 101 ? -15.348 9.490 7.379 1.00 90.00 101 LEU A C 1
ATOM 832 O O . LEU A 1 101 ? -16.409 9.122 6.879 1.00 90.00 101 LEU A O 1
ATOM 836 N N . ASN A 1 102 ? -14.896 10.744 7.265 1.00 82.50 102 ASN A N 1
ATOM 837 C CA . ASN A 1 102 ? -15.650 11.835 6.625 1.00 82.50 102 ASN A CA 1
ATOM 838 C C . ASN A 1 102 ? -16.049 11.515 5.161 1.00 82.50 102 ASN A C 1
ATOM 840 O O . ASN A 1 102 ? -17.114 11.903 4.684 1.00 82.50 102 ASN A O 1
ATOM 844 N N . GLY A 1 103 ? -15.226 10.749 4.431 1.00 74.81 103 GLY A N 1
ATOM 845 C CA . GLY A 1 103 ? -15.544 10.278 3.070 1.00 74.81 103 GLY A CA 1
ATOM 846 C C . GLY A 1 103 ? -16.512 9.083 3.007 1.00 74.81 103 GLY A C 1
ATOM 847 O O . GLY A 1 103 ? -16.999 8.708 1.933 1.00 74.81 103 GLY A O 1
ATOM 848 N N . SER A 1 104 ? -16.810 8.473 4.154 1.00 77.81 104 SER A N 1
ATOM 849 C CA . SER A 1 104 ? -17.425 7.141 4.262 1.00 77.81 104 SER A CA 1
ATOM 850 C C . SER A 1 104 ? -18.801 7.141 4.906 1.00 77.81 104 SER A C 1
ATOM 852 O O . SER A 1 104 ? -19.555 6.182 4.719 1.00 77.81 104 SER A O 1
ATOM 854 N N . ASP A 1 105 ? -19.143 8.214 5.618 1.00 64.75 105 ASP A N 1
ATOM 855 C CA . ASP A 1 105 ? -20.306 8.296 6.500 1.00 64.75 105 ASP A CA 1
ATOM 856 C C . ASP A 1 105 ? -21.584 7.753 5.846 1.00 64.75 105 ASP A C 1
ATOM 858 O O . ASP A 1 105 ? -22.222 6.849 6.383 1.00 64.75 105 ASP A O 1
ATOM 862 N N . LYS A 1 106 ? -21.923 8.185 4.624 1.00 69.69 106 LYS A N 1
ATOM 863 C CA . LYS A 1 106 ? -23.176 7.774 3.952 1.00 69.69 106 LYS A CA 1
ATOM 864 C C . LYS A 1 106 ? -23.308 6.265 3.702 1.00 69.69 106 LYS A C 1
ATOM 866 O O . LYS A 1 106 ? -24.426 5.780 3.539 1.00 69.69 106 LYS A O 1
ATOM 871 N N . ARG A 1 107 ? -22.193 5.534 3.608 1.00 80.56 107 ARG A N 1
ATOM 872 C CA . ARG A 1 107 ? -22.160 4.100 3.267 1.00 80.56 107 ARG A CA 1
ATOM 873 C C . ARG A 1 107 ? -22.106 3.204 4.501 1.00 80.56 107 ARG A C 1
ATOM 875 O O . ARG A 1 107 ? -22.527 2.054 4.422 1.00 80.56 107 ARG A O 1
ATOM 882 N N . LEU A 1 108 ? -21.633 3.725 5.633 1.00 89.75 108 LEU A N 1
ATOM 883 C CA . LEU A 1 108 ? -21.419 2.960 6.860 1.00 89.75 108 LEU A CA 1
ATOM 884 C C . LEU A 1 108 ? -22.106 3.643 8.054 1.00 89.75 108 LEU A C 1
ATOM 886 O O . LEU A 1 108 ? -21.427 4.197 8.918 1.00 89.75 108 LEU A O 1
ATOM 890 N N . PRO A 1 109 ? -23.448 3.546 8.178 1.00 88.38 109 PRO A N 1
ATOM 891 C CA . PRO A 1 109 ? -24.198 4.225 9.238 1.00 88.38 109 PRO A CA 1
ATOM 892 C C . PRO A 1 109 ? -23.746 3.888 10.661 1.00 88.38 109 PRO A C 1
ATOM 894 O O . PRO A 1 109 ? -23.938 4.669 11.590 1.00 88.38 109 PRO A O 1
ATOM 897 N N . ALA A 1 110 ? -23.140 2.711 10.851 1.00 91.00 110 ALA A N 1
ATOM 898 C CA . ALA A 1 110 ? -22.590 2.298 12.135 1.00 91.00 110 ALA A CA 1
ATOM 899 C C . ALA A 1 110 ? -21.483 3.239 12.641 1.00 91.00 110 ALA A C 1
ATOM 901 O O . ALA A 1 110 ? -21.304 3.319 13.859 1.00 91.00 110 ALA A O 1
ATOM 902 N N . LEU A 1 111 ? -20.788 3.926 11.726 1.00 92.50 111 LEU A N 1
ATOM 903 C CA . LEU A 1 111 ? -19.653 4.816 11.969 1.00 92.50 111 LEU A CA 1
ATOM 904 C C . LEU A 1 111 ? -20.044 6.298 12.091 1.00 92.50 111 LEU A C 1
ATOM 906 O O . LEU A 1 111 ? -19.175 7.117 12.379 1.00 92.50 111 LEU A O 1
ATOM 910 N N . TYR A 1 112 ? -21.325 6.645 11.918 1.00 89.38 112 TYR A N 1
ATOM 911 C CA . TYR A 1 112 ? -21.784 8.033 11.993 1.00 89.38 112 TYR A CA 1
ATOM 912 C C . TYR A 1 112 ? -21.368 8.725 13.295 1.00 89.38 112 TYR A C 1
ATOM 914 O O . TYR A 1 112 ? -21.506 8.164 14.388 1.00 89.38 112 TYR A O 1
ATOM 922 N N . GLY A 1 113 ? -20.909 9.972 13.169 1.00 88.88 113 GLY A N 1
ATOM 923 C CA . GLY A 1 113 ? -20.481 10.804 14.291 1.00 88.88 113 GLY A CA 1
ATOM 924 C C . GLY A 1 113 ? -19.037 10.566 14.737 1.00 88.88 113 GLY A C 1
ATOM 925 O O . GLY A 1 113 ? -18.565 11.254 15.642 1.00 88.88 113 GLY A O 1
ATOM 926 N N . LEU A 1 114 ? -18.331 9.578 14.168 1.00 93.06 114 LEU A N 1
ATOM 927 C CA . LEU A 1 114 ? -16.926 9.332 14.500 1.00 93.06 114 LEU A CA 1
ATOM 928 C C . LEU A 1 114 ? -15.985 10.350 13.843 1.00 93.06 114 LEU A C 1
ATOM 930 O O . LEU A 1 114 ? -14.985 10.726 14.457 1.00 93.06 114 LEU A O 1
ATOM 934 N N . ALA A 1 115 ? -16.301 10.804 12.627 1.00 90.19 115 ALA A N 1
ATOM 935 C CA . ALA A 1 115 ? -15.509 11.805 11.916 1.00 90.19 115 ALA A CA 1
ATOM 936 C C . ALA A 1 115 ? -15.531 13.166 12.635 1.00 90.19 115 ALA A C 1
ATOM 938 O O . ALA A 1 11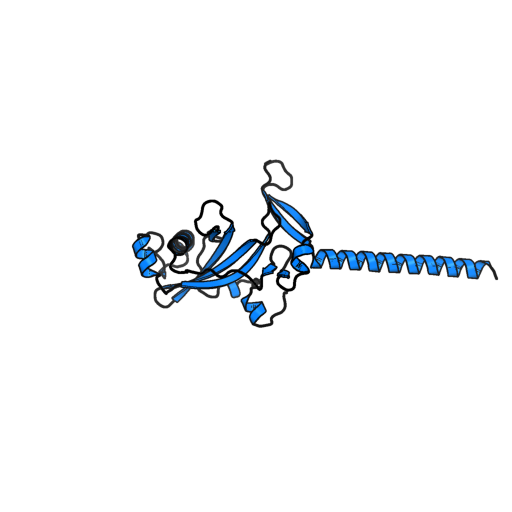5 ? -14.513 13.847 12.708 1.00 90.19 115 ALA A O 1
ATOM 939 N N . GLU A 1 116 ? -16.673 13.531 13.221 1.00 91.62 116 GLU A N 1
ATOM 940 C CA . GLU A 1 116 ? -16.908 14.806 13.909 1.00 91.62 116 GLU A CA 1
ATOM 941 C C . GLU A 1 116 ? -16.591 14.759 15.409 1.00 91.62 116 GLU A C 1
ATOM 943 O O . GLU A 1 116 ? -16.690 15.772 16.107 1.00 91.62 116 GLU A O 1
ATOM 948 N N . MET A 1 117 ? -16.230 13.584 15.929 1.00 94.56 117 MET A N 1
ATOM 949 C CA . MET A 1 117 ? -15.813 13.436 17.316 1.00 94.56 117 MET A CA 1
ATOM 950 C C . MET A 1 117 ? -14.559 14.273 17.581 1.00 94.56 117 MET A C 1
ATOM 952 O O . MET A 1 117 ? -13.644 14.327 16.762 1.00 94.56 117 MET A O 1
ATOM 956 N N . ASP A 1 118 ? -14.491 14.883 18.767 1.00 95.69 118 ASP A N 1
ATOM 957 C CA . ASP A 1 118 ? -13.263 15.522 19.242 1.00 95.69 118 ASP A CA 1
ATOM 958 C C . ASP A 1 118 ? -12.060 14.580 19.073 1.00 95.69 118 ASP A C 1
ATOM 960 O O . ASP A 1 118 ? -12.112 13.416 19.478 1.00 95.69 118 ASP A O 1
ATOM 964 N N . ALA A 1 119 ? -10.982 15.086 18.476 1.00 93.50 119 ALA A N 1
ATOM 965 C CA . ALA A 1 119 ? -9.865 14.256 18.039 1.00 93.50 119 ALA A CA 1
ATOM 966 C C . ALA A 1 119 ? -9.162 13.540 19.204 1.00 93.50 119 ALA A C 1
ATOM 968 O O . ALA A 1 119 ? -8.724 12.397 19.063 1.00 93.50 119 ALA A O 1
ATOM 969 N N . GLN A 1 120 ? -9.106 14.163 20.387 1.00 94.94 120 GLN A N 1
ATOM 970 C CA . GLN A 1 120 ? -8.525 13.526 21.568 1.00 94.94 120 GLN A CA 1
ATOM 971 C C . GLN A 1 120 ? -9.424 12.395 22.082 1.00 94.94 120 GLN A C 1
ATOM 973 O O . GLN A 1 120 ? -8.938 11.289 22.330 1.00 94.94 120 GLN A O 1
ATOM 978 N N . LYS A 1 121 ? -10.741 12.627 22.163 1.00 96.31 121 LYS A N 1
ATOM 979 C CA . LYS A 1 121 ? -11.710 11.568 22.502 1.00 96.31 121 LYS A CA 1
ATOM 980 C C . LYS A 1 121 ? -11.684 10.424 21.494 1.00 96.31 121 LYS A C 1
ATOM 982 O O . LYS A 1 121 ? -11.771 9.264 21.893 1.00 96.31 121 LYS A O 1
ATOM 987 N N . PHE A 1 122 ? -11.553 10.735 20.207 1.00 95.31 122 PHE A N 1
ATOM 988 C CA . PHE A 1 122 ? -11.468 9.734 19.154 1.00 95.31 122 PHE A CA 1
ATOM 989 C C . PHE A 1 122 ? -10.202 8.882 19.284 1.00 95.31 122 PHE A C 1
ATOM 991 O O . PHE A 1 122 ? -10.278 7.653 19.248 1.00 95.31 122 PHE A O 1
ATOM 998 N N . LYS A 1 123 ? -9.045 9.513 19.516 1.00 94.75 123 LYS A N 1
ATOM 999 C CA . LYS A 1 123 ? -7.797 8.795 19.792 1.00 94.75 123 LYS A CA 1
ATOM 1000 C C . LYS A 1 123 ? -7.940 7.853 20.986 1.00 94.75 123 LYS A C 1
ATOM 1002 O O . LYS A 1 123 ? -7.549 6.692 20.901 1.00 94.75 123 LYS A O 1
ATOM 1007 N N . ASP A 1 124 ? -8.525 8.327 22.082 1.00 95.69 124 ASP A N 1
ATOM 1008 C CA . ASP A 1 124 ? -8.731 7.500 23.273 1.00 95.69 124 ASP A CA 1
ATOM 1009 C C . ASP A 1 124 ? -9.713 6.349 23.014 1.00 95.69 124 ASP A C 1
ATOM 1011 O O . ASP A 1 124 ? -9.488 5.230 23.475 1.00 95.69 124 ASP A O 1
ATOM 1015 N N . LEU A 1 125 ? -10.756 6.583 22.210 1.00 95.94 125 LEU A N 1
ATOM 1016 C CA . LEU A 1 125 ? -11.689 5.549 21.765 1.00 95.94 125 LEU A CA 1
ATOM 1017 C C . LEU A 1 125 ? -10.995 4.458 20.936 1.00 95.94 125 LEU A C 1
ATOM 1019 O O . LEU A 1 125 ? -11.376 3.291 21.060 1.00 95.94 125 LEU A O 1
ATOM 1023 N N . MET A 1 126 ? -10.028 4.828 20.094 1.00 95.50 126 MET A N 1
ATOM 1024 C CA . MET A 1 126 ? -9.319 3.927 19.176 1.00 95.50 126 MET A CA 1
ATOM 1025 C C . MET A 1 126 ? -8.096 3.240 19.785 1.00 95.50 126 MET A C 1
ATOM 1027 O O . MET A 1 126 ? -7.567 2.305 19.182 1.00 95.50 126 MET A O 1
ATOM 1031 N N . ARG A 1 127 ? -7.667 3.657 20.977 1.00 95.19 127 ARG A N 1
ATOM 1032 C CA . ARG A 1 127 ? -6.477 3.121 21.640 1.00 95.19 127 ARG A CA 1
ATOM 1033 C C . ARG A 1 127 ? -6.526 1.595 21.744 1.00 95.19 127 ARG A C 1
ATOM 1035 O O . ARG A 1 127 ? -7.477 1.034 22.294 1.00 95.19 127 ARG A O 1
ATOM 1042 N N . GLY A 1 128 ? -5.504 0.926 21.212 1.00 94.44 128 GLY A N 1
ATOM 1043 C CA . GLY A 1 128 ? -5.399 -0.538 21.206 1.00 94.44 128 GLY A CA 1
ATOM 1044 C C . GLY A 1 128 ? -6.409 -1.266 20.306 1.00 94.44 128 GLY A C 1
ATOM 1045 O O . GLY A 1 128 ? -6.528 -2.488 20.392 1.00 94.44 128 GLY A O 1
ATOM 1046 N N . LYS A 1 129 ? -7.147 -0.548 19.447 1.00 95.69 129 LYS A N 1
ATOM 1047 C CA . LYS A 1 129 ? -8.142 -1.118 18.515 1.00 95.69 129 LYS A CA 1
ATOM 1048 C C . LYS A 1 129 ? -7.685 -1.119 17.062 1.00 95.69 129 LYS A C 1
ATOM 1050 O O . LYS A 1 129 ? -8.437 -1.586 16.210 1.00 95.69 129 LYS A O 1
ATOM 1055 N N . ILE A 1 130 ? -6.488 -0.606 16.787 1.00 95.62 130 ILE A N 1
ATOM 1056 C CA . ILE A 1 130 ? -5.933 -0.454 15.443 1.00 95.62 130 ILE A CA 1
ATOM 1057 C C . ILE A 1 130 ? -4.940 -1.586 15.153 1.00 95.62 130 ILE A C 1
ATOM 1059 O O . ILE A 1 130 ? -4.146 -1.984 16.004 1.00 95.62 130 ILE A O 1
ATOM 1063 N N . LYS A 1 131 ? -4.989 -2.098 13.927 1.00 95.50 131 LYS A N 1
ATOM 1064 C CA . LYS A 1 131 ? -4.037 -3.032 13.327 1.00 95.50 131 LYS A CA 1
ATOM 1065 C C . LYS A 1 131 ? -3.514 -2.442 12.026 1.00 95.50 131 LYS A C 1
ATOM 1067 O O . LYS A 1 131 ? -4.160 -1.596 11.413 1.00 95.50 131 LYS A O 1
ATOM 1072 N N . CYS A 1 132 ? -2.350 -2.914 11.612 1.00 94.56 132 CYS A N 1
ATOM 1073 C CA . CYS A 1 132 ? -1.708 -2.484 10.384 1.00 94.56 132 CYS A CA 1
ATOM 1074 C C . CYS A 1 132 ? -1.142 -3.692 9.648 1.00 94.56 132 CYS A C 1
ATOM 1076 O O . CYS A 1 132 ? -0.571 -4.599 10.257 1.00 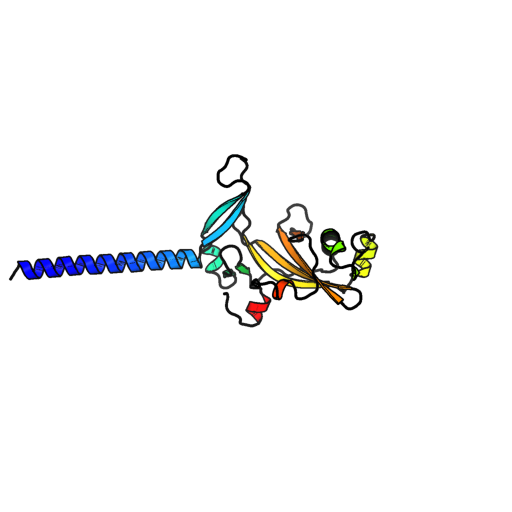94.56 132 CYS A O 1
ATOM 1078 N N . GLU A 1 133 ? -1.302 -3.673 8.336 1.00 95.19 133 GLU A N 1
ATOM 1079 C CA . GLU A 1 133 ? -0.711 -4.606 7.395 1.00 95.19 133 GLU A CA 1
ATOM 1080 C C . GLU A 1 133 ? 0.037 -3.803 6.332 1.00 95.19 133 GLU A C 1
ATOM 1082 O O . GLU A 1 133 ? -0.486 -2.824 5.808 1.00 95.19 133 GLU A O 1
ATOM 1087 N N . TYR A 1 134 ? 1.255 -4.218 5.997 1.00 96.12 134 TYR A N 1
ATOM 1088 C CA . TYR A 1 134 ? 1.952 -3.679 4.834 1.00 96.12 134 TYR A CA 1
ATOM 1089 C C . TYR A 1 134 ? 1.384 -4.296 3.555 1.00 96.12 134 TYR A C 1
ATOM 1091 O O . TYR A 1 134 ? 1.164 -5.505 3.488 1.00 96.12 134 TYR A O 1
ATOM 1099 N N . LEU A 1 135 ? 1.148 -3.462 2.544 1.00 95.62 135 LEU A N 1
ATOM 1100 C CA . LEU A 1 135 ? 0.574 -3.881 1.272 1.00 95.62 135 LEU A CA 1
ATOM 1101 C C . LEU A 1 135 ? 1.648 -4.005 0.195 1.00 95.62 135 LEU A C 1
ATOM 1103 O O . LEU A 1 135 ? 1.860 -5.101 -0.318 1.00 95.62 135 LEU A O 1
ATOM 1107 N N . ARG A 1 136 ? 2.281 -2.883 -0.164 1.00 95.62 136 ARG A N 1
ATOM 1108 C CA . ARG A 1 136 ? 3.141 -2.721 -1.352 1.00 95.62 136 ARG A CA 1
ATOM 1109 C C . ARG A 1 136 ? 3.852 -1.368 -1.329 1.00 95.62 136 ARG A C 1
ATOM 1111 O O . ARG A 1 136 ? 3.565 -0.542 -0.471 1.00 95.62 136 ARG A O 1
ATOM 1118 N N . THR A 1 137 ? 4.727 -1.117 -2.293 1.00 95.50 137 THR A N 1
ATOM 1119 C CA . THR A 1 137 ? 5.485 0.131 -2.439 1.00 95.50 137 THR A CA 1
ATOM 1120 C C . THR A 1 137 ? 5.390 0.648 -3.872 1.00 95.50 137 THR A C 1
ATOM 1122 O O . THR A 1 137 ? 5.397 -0.143 -4.817 1.00 95.50 137 THR A O 1
ATOM 1125 N 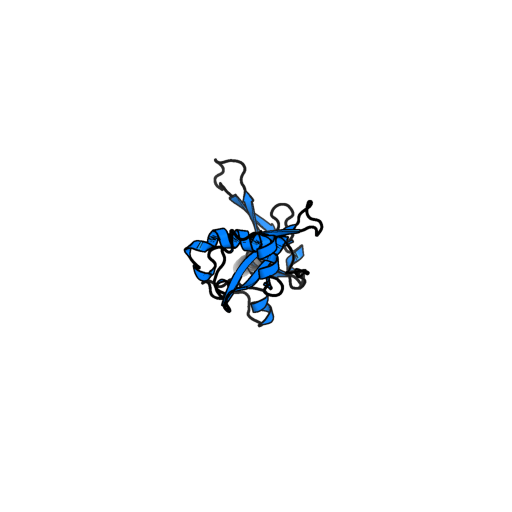N . THR A 1 138 ? 5.330 1.968 -4.043 1.00 95.06 138 THR A N 1
ATOM 1126 C CA . THR A 1 138 ? 5.520 2.643 -5.336 1.00 95.06 138 THR A CA 1
ATOM 1127 C C . THR A 1 138 ? 6.787 3.487 -5.336 1.00 95.06 138 THR A C 1
ATOM 1129 O O . THR A 1 138 ? 7.388 3.794 -4.299 1.00 95.06 138 THR A O 1
ATOM 1132 N N . PHE A 1 139 ? 7.202 3.864 -6.540 1.00 94.69 139 PHE A N 1
ATOM 1133 C CA . PHE A 1 139 ? 8.318 4.767 -6.739 1.00 94.69 139 PHE A CA 1
ATOM 1134 C C . PHE A 1 139 ? 7.885 6.220 -6.580 1.00 94.69 139 PHE A C 1
ATOM 1136 O O . PHE A 1 139 ? 6.832 6.638 -7.065 1.00 94.69 139 PHE A O 1
ATOM 1143 N N . ASP A 1 140 ? 8.726 7.001 -5.916 1.00 91.62 140 ASP A N 1
ATOM 1144 C CA . ASP A 1 140 ? 8.587 8.445 -5.886 1.00 91.62 140 ASP A CA 1
ATOM 1145 C C . ASP A 1 140 ? 8.866 9.032 -7.274 1.00 91.62 140 ASP A C 1
ATOM 1147 O O . ASP A 1 140 ? 9.842 8.676 -7.936 1.00 91.62 140 ASP A O 1
ATOM 1151 N N . ALA A 1 141 ? 7.986 9.920 -7.727 1.00 90.19 141 ALA A N 1
ATOM 1152 C CA . ALA A 1 141 ? 7.993 10.382 -9.108 1.00 90.19 141 ALA A CA 1
ATOM 1153 C C . ALA A 1 141 ? 9.150 11.348 -9.423 1.00 90.19 141 ALA A C 1
ATOM 1155 O O . ALA A 1 141 ? 9.501 11.511 -10.591 1.00 90.19 141 ALA A O 1
ATOM 1156 N N . GLU A 1 142 ? 9.749 11.970 -8.402 1.00 88.88 142 GLU A N 1
ATOM 1157 C CA . GLU A 1 142 ? 10.887 12.882 -8.557 1.00 88.88 142 GLU A CA 1
ATOM 1158 C C . GLU A 1 142 ? 12.224 12.146 -8.441 1.00 88.88 142 GLU A C 1
ATOM 1160 O O . GLU A 1 142 ? 13.137 12.362 -9.237 1.00 88.88 142 GLU A O 1
ATOM 1165 N N . THR A 1 143 ? 12.351 11.278 -7.437 1.00 91.50 143 THR A N 1
ATOM 1166 C CA . THR A 1 143 ? 13.614 10.609 -7.098 1.00 91.50 143 THR A CA 1
ATOM 1167 C C . THR A 1 143 ? 13.765 9.227 -7.719 1.00 91.50 143 THR A C 1
ATOM 1169 O O . THR A 1 143 ? 14.877 8.700 -7.724 1.00 91.50 143 THR A O 1
ATOM 1172 N N . LEU A 1 144 ? 12.674 8.639 -8.227 1.00 93.25 144 LEU A N 1
ATOM 1173 C CA . LEU A 1 144 ? 12.621 7.281 -8.778 1.00 93.25 144 LEU A CA 1
ATOM 1174 C C . LEU A 1 144 ? 13.096 6.209 -7.785 1.00 93.25 144 LEU A C 1
ATOM 1176 O O . LEU A 1 144 ? 13.614 5.162 -8.175 1.00 93.25 144 LEU A O 1
ATOM 1180 N N . LYS A 1 145 ? 12.912 6.464 -6.485 1.00 94.38 145 LYS A N 1
ATOM 1181 C CA . LYS A 1 145 ? 13.216 5.518 -5.404 1.00 94.38 145 LYS A CA 1
ATOM 1182 C C . LYS A 1 145 ? 11.937 4.858 -4.884 1.00 94.38 145 LYS A C 1
ATOM 1184 O O . LYS A 1 145 ? 10.914 5.538 -4.804 1.00 94.38 145 LYS A O 1
ATOM 1189 N N . PRO A 1 146 ? 11.970 3.575 -4.490 1.00 94.62 146 PRO A N 1
ATOM 1190 C CA . PRO A 1 146 ? 10.801 2.868 -3.973 1.00 94.62 146 PRO A CA 1
ATOM 1191 C C . PRO A 1 146 ? 10.562 3.217 -2.498 1.00 94.62 146 PRO A C 1
ATOM 1193 O O . PRO A 1 146 ? 10.974 2.486 -1.602 1.00 94.62 146 PRO A O 1
ATOM 1196 N N . VAL A 1 147 ? 9.955 4.375 -2.238 1.00 92.38 147 VAL A N 1
ATOM 1197 C CA . VAL A 1 147 ? 9.847 4.943 -0.877 1.00 92.38 147 VAL A CA 1
ATOM 1198 C C . VAL A 1 147 ? 8.418 5.236 -0.428 1.00 92.38 147 VAL A C 1
ATOM 1200 O O . VAL A 1 147 ? 8.211 5.625 0.720 1.00 92.38 147 VAL A O 1
ATOM 1203 N N . ASN A 1 148 ? 7.439 5.063 -1.316 1.00 92.69 148 ASN A N 1
ATOM 1204 C CA . ASN A 1 148 ? 6.036 5.322 -1.016 1.00 92.69 148 ASN A CA 1
ATOM 1205 C C . ASN A 1 148 ? 5.357 4.007 -0.638 1.00 92.69 148 ASN A C 1
ATOM 1207 O O . ASN A 1 148 ? 4.933 3.237 -1.501 1.00 92.69 148 ASN A O 1
ATOM 1211 N N . ASP A 1 149 ? 5.308 3.726 0.660 1.00 94.06 149 ASP A N 1
ATOM 1212 C CA . ASP A 1 149 ? 4.784 2.464 1.181 1.00 94.06 149 ASP A CA 1
ATOM 1213 C C . ASP A 1 149 ? 3.285 2.547 1.439 1.00 94.06 149 ASP A C 1
ATOM 1215 O O . ASP A 1 149 ? 2.800 3.486 2.062 1.00 94.06 149 ASP A O 1
ATOM 1219 N N . TYR A 1 150 ? 2.557 1.521 1.029 1.00 94.62 150 TYR A N 1
ATOM 1220 C CA . TYR A 1 150 ? 1.131 1.381 1.260 1.00 94.62 150 TYR A CA 1
ATOM 1221 C C . TYR A 1 150 ? 0.883 0.432 2.425 1.00 94.62 150 TYR A C 1
ATOM 1223 O O . TYR A 1 150 ? 1.474 -0.649 2.508 1.00 94.62 150 TYR A O 1
ATOM 1231 N N . PHE A 1 151 ? -0.031 0.823 3.302 1.00 94.62 151 PHE A N 1
ATOM 1232 C CA . PHE A 1 151 ? -0.465 0.055 4.457 1.00 94.62 151 PHE A CA 1
ATOM 1233 C C . PHE A 1 151 ? -1.985 -0.001 4.513 1.00 94.62 151 PHE A C 1
ATOM 1235 O O . PHE A 1 151 ? -2.662 1.002 4.285 1.00 94.62 151 PHE A O 1
ATOM 1242 N N . LEU A 1 152 ? -2.520 -1.154 4.891 1.00 94.75 152 LEU A N 1
ATOM 1243 C CA . LEU A 1 152 ? -3.918 -1.317 5.251 1.00 94.75 152 LEU A CA 1
ATOM 1244 C C . LEU A 1 152 ? -4.047 -1.121 6.759 1.00 94.75 152 LEU A C 1
ATOM 1246 O O . LEU A 1 152 ? -3.539 -1.921 7.550 1.00 94.75 152 LEU A O 1
ATOM 1250 N N . ILE A 1 153 ? -4.713 -0.042 7.156 1.00 94.25 153 ILE A N 1
ATOM 1251 C CA . ILE A 1 153 ? -5.024 0.226 8.556 1.00 94.25 153 ILE A CA 1
ATOM 1252 C C . ILE A 1 153 ? -6.417 -0.318 8.832 1.00 94.25 153 ILE A C 1
ATOM 1254 O O . ILE A 1 153 ? -7.391 0.098 8.207 1.00 94.25 153 ILE A O 1
ATOM 1258 N N . SER A 1 154 ? -6.517 -1.232 9.791 1.00 95.44 154 SER A N 1
ATOM 1259 C CA . SER A 1 154 ? -7.787 -1.809 10.227 1.00 95.44 154 SER A CA 1
ATOM 1260 C C . SER A 1 154 ? -8.097 -1.394 11.655 1.00 95.44 154 SER A C 1
ATOM 1262 O O . SER A 1 154 ? -7.202 -1.329 12.491 1.00 95.44 154 SER A O 1
ATOM 1264 N N . PHE A 1 155 ? -9.363 -1.164 11.977 1.00 95.56 155 PHE A N 1
ATOM 1265 C CA . PHE A 1 155 ? -9.789 -0.821 13.331 1.00 95.56 155 PHE A CA 1
ATOM 1266 C C . PHE A 1 155 ? -11.103 -1.508 13.691 1.00 95.56 155 PHE A C 1
ATOM 1268 O O . PHE A 1 155 ? -11.901 -1.839 12.815 1.00 95.56 155 PHE A O 1
ATOM 1275 N N . THR A 1 156 ? -11.328 -1.730 14.987 1.00 96.69 156 THR A N 1
ATOM 1276 C CA . THR A 1 156 ? -12.589 -2.295 15.484 1.00 96.69 156 THR A CA 1
ATOM 1277 C C . THR A 1 156 ? -13.474 -1.242 16.143 1.00 96.69 156 THR A C 1
ATOM 1279 O O . THR A 1 156 ? -13.024 -0.441 16.968 1.00 96.69 156 THR A O 1
ATOM 1282 N N . TYR A 1 157 ? -14.760 -1.255 15.800 1.00 95.94 157 TYR A N 1
ATOM 1283 C CA . TYR A 1 157 ? -15.780 -0.416 16.414 1.00 95.94 157 TYR A CA 1
ATOM 1284 C C . TYR A 1 157 ? -17.120 -1.154 16.463 1.00 95.94 157 TYR A C 1
ATOM 1286 O O . TYR A 1 157 ? -17.572 -1.689 15.453 1.00 95.94 157 TYR A O 1
ATOM 1294 N N . LYS A 1 158 ? -17.763 -1.176 17.643 1.00 93.81 158 LYS A N 1
ATOM 1295 C CA . LYS A 1 158 ? -19.004 -1.941 17.895 1.00 93.81 158 LYS A CA 1
ATOM 1296 C C . LYS A 1 158 ? -18.895 -3.395 17.399 1.00 93.81 158 LYS A C 1
ATOM 1298 O O . LYS A 1 158 ? -19.743 -3.864 16.646 1.00 93.81 158 LYS A O 1
ATOM 1303 N N . ASP A 1 159 ? -17.795 -4.054 17.771 1.00 92.56 159 ASP A N 1
ATOM 1304 C CA . ASP A 1 159 ? -17.473 -5.454 17.449 1.00 92.56 159 ASP A CA 1
ATOM 1305 C C . ASP A 1 159 ? -17.370 -5.791 15.951 1.00 92.56 159 ASP A C 1
ATOM 1307 O O . ASP A 1 159 ? -17.327 -6.961 15.567 1.00 92.56 159 ASP A O 1
ATOM 1311 N N . LYS A 1 160 ? -17.271 -4.773 15.091 1.00 95.88 160 LYS A N 1
ATOM 1312 C CA . LYS A 1 160 ? -17.018 -4.916 13.657 1.00 95.88 160 LYS A CA 1
ATOM 1313 C C . LYS A 1 160 ? -15.661 -4.343 13.288 1.00 95.88 160 LYS A C 1
ATOM 1315 O O . LYS A 1 160 ? -15.264 -3.300 13.804 1.00 95.88 160 LYS A O 1
ATOM 1320 N N . TRP A 1 161 ? -14.979 -5.020 12.369 1.00 96.50 161 TRP A N 1
ATOM 1321 C CA . TRP A 1 161 ? -13.729 -4.545 11.793 1.00 96.50 161 TRP A CA 1
ATOM 1322 C C . TRP A 1 161 ? -13.989 -3.742 10.523 1.00 96.50 161 TRP A C 1
ATOM 1324 O O . TRP A 1 161 ? -14.793 -4.132 9.675 1.00 96.50 161 TRP A O 1
ATOM 1334 N N . TYR A 1 162 ? -13.255 -2.649 10.401 1.00 95.44 162 TYR A N 1
ATOM 1335 C CA . TYR A 1 162 ? -13.242 -1.759 9.252 1.00 95.44 162 TYR A CA 1
ATOM 1336 C C . TYR A 1 162 ? -11.797 -1.523 8.832 1.00 95.44 162 TYR A C 1
ATOM 1338 O O . TYR A 1 162 ? -10.881 -1.722 9.633 1.00 95.44 162 TYR A O 1
ATOM 1346 N N . GLU A 1 163 ? -11.584 -1.104 7.594 1.00 94.38 163 GLU A N 1
ATOM 1347 C CA . GLU A 1 163 ? -10.251 -0.888 7.044 1.00 94.38 163 GLU A CA 1
ATOM 1348 C C . GLU A 1 163 ? -10.210 0.263 6.043 1.00 94.38 163 GLU A C 1
ATOM 1350 O O . GLU A 1 163 ? -11.218 0.606 5.428 1.00 94.38 163 GLU A O 1
ATOM 1355 N N . PHE A 1 164 ? -9.034 0.861 5.890 1.00 92.19 164 PHE A N 1
ATOM 1356 C CA . PHE A 1 164 ? -8.744 1.838 4.848 1.00 92.19 164 PHE A CA 1
ATOM 1357 C C . PHE A 1 164 ? -7.271 1.754 4.446 1.00 92.19 164 PHE A C 1
ATOM 1359 O O . PHE A 1 164 ? -6.403 1.420 5.259 1.00 92.19 164 PHE A O 1
ATOM 1366 N N . GLU A 1 165 ? -6.989 2.040 3.179 1.00 92.12 165 GLU A N 1
ATOM 1367 C CA . GLU A 1 165 ? -5.627 2.067 2.654 1.00 92.12 165 GLU A CA 1
ATOM 1368 C C . GLU A 1 165 ? -4.972 3.420 2.956 1.00 92.12 165 GLU A C 1
ATOM 1370 O O . GLU A 1 165 ? -5.584 4.487 2.871 1.00 92.12 165 GLU A O 1
ATOM 1375 N N . THR A 1 166 ? -3.697 3.377 3.322 1.00 91.56 166 THR A N 1
ATOM 1376 C CA . THR A 1 166 ? -2.871 4.551 3.591 1.00 91.56 166 THR A CA 1
ATOM 1377 C C . THR A 1 166 ? -1.557 4.448 2.846 1.00 91.56 166 THR A C 1
ATOM 1379 O O . THR A 1 166 ? -1.010 3.364 2.692 1.00 91.56 166 THR A O 1
ATOM 1382 N N . GLU A 1 167 ? -1.040 5.583 2.410 1.00 91.38 167 GLU A N 1
ATOM 1383 C CA . GLU A 1 167 ? 0.268 5.738 1.797 1.00 91.38 167 GLU A CA 1
ATOM 1384 C C . GLU A 1 167 ? 1.174 6.512 2.760 1.00 91.38 167 GLU A C 1
ATOM 1386 O O . GLU A 1 167 ? 0.807 7.573 3.265 1.00 91.38 167 GLU A O 1
ATOM 1391 N N . ARG A 1 168 ? 2.372 5.997 3.013 1.00 89.88 168 ARG A N 1
ATOM 1392 C CA . ARG A 1 168 ? 3.442 6.666 3.743 1.00 89.88 168 ARG A CA 1
ATOM 1393 C C . ARG A 1 168 ? 4.384 7.320 2.744 1.00 89.88 168 ARG A C 1
ATOM 1395 O O . ARG A 1 168 ? 5.064 6.621 2.001 1.00 89.88 168 ARG A O 1
ATOM 1402 N N . LYS A 1 169 ? 4.471 8.649 2.788 1.00 84.81 169 LYS A N 1
ATOM 1403 C CA . LYS A 1 169 ? 5.431 9.442 2.008 1.00 84.81 169 LYS A CA 1
ATOM 1404 C C . LYS A 1 169 ? 6.531 9.994 2.893 1.00 84.81 169 LYS A C 1
ATOM 1406 O O . LYS A 1 169 ? 6.287 10.311 4.056 1.00 84.81 169 LYS A O 1
ATOM 1411 N N . ILE A 1 170 ? 7.725 10.161 2.334 1.00 79.56 170 ILE A N 1
ATOM 1412 C CA . ILE A 1 170 ? 8.805 10.893 3.002 1.00 79.56 170 ILE A CA 1
ATOM 1413 C C . ILE A 1 170 ? 8.357 12.342 3.227 1.00 79.56 170 ILE A C 1
ATOM 1415 O O . ILE A 1 170 ? 7.818 12.991 2.332 1.00 79.56 170 ILE A O 1
ATOM 1419 N N . SER A 1 171 ? 8.604 12.857 4.426 1.00 74.25 171 SER A N 1
ATOM 1420 C CA . SER A 1 171 ? 8.268 14.216 4.831 1.00 74.25 171 SER A CA 1
ATOM 1421 C C . SER A 1 171 ? 9.483 14.875 5.471 1.00 74.25 171 SER A C 1
ATOM 1423 O O . SER A 1 171 ? 10.108 14.337 6.378 1.00 74.25 171 SER A O 1
ATOM 1425 N N . LYS A 1 172 ? 9.813 16.082 5.004 1.00 72.44 172 LYS A N 1
ATOM 1426 C CA . LYS A 1 172 ? 10.882 16.905 5.594 1.00 72.44 172 LYS A CA 1
ATOM 1427 C C . LYS A 1 172 ? 10.419 17.680 6.832 1.00 72.44 172 LYS A C 1
ATOM 1429 O O . LYS A 1 172 ? 11.236 18.330 7.472 1.00 72.44 172 LYS A O 1
ATOM 1434 N N . THR A 1 173 ? 9.119 17.671 7.117 1.00 71.38 173 THR A N 1
ATOM 1435 C CA . THR A 1 173 ? 8.478 18.524 8.129 1.00 71.38 173 THR A CA 1
ATOM 1436 C C . THR A 1 173 ? 7.875 17.739 9.288 1.00 71.38 173 THR A C 1
ATOM 1438 O O . THR A 1 173 ? 7.271 18.348 10.162 1.00 71.38 173 THR A O 1
ATOM 1441 N N . SER A 1 174 ? 7.977 16.410 9.285 1.00 67.25 174 SER A N 1
ATOM 1442 C CA . SER A 1 174 ? 7.521 15.568 10.392 1.00 67.25 174 SER A CA 1
ATOM 1443 C C . SER A 1 174 ? 8.712 15.049 11.187 1.00 67.25 174 SER A C 1
ATOM 1445 O O . SER A 1 174 ? 9.771 14.770 10.625 1.00 67.25 174 SER A O 1
ATOM 1447 N N . ASP A 1 175 ? 8.526 14.916 12.497 1.00 65.88 175 ASP A N 1
ATOM 1448 C CA . ASP A 1 175 ? 9.590 14.528 13.430 1.00 65.88 175 ASP A CA 1
ATOM 1449 C C . ASP A 1 175 ? 10.107 13.100 13.183 1.00 65.88 175 ASP A C 1
ATOM 1451 O O . ASP A 1 175 ? 11.264 12.793 13.461 1.00 65.88 175 ASP A O 1
ATOM 1455 N N . ASP A 1 176 ? 9.264 12.230 12.627 1.00 65.81 176 ASP A N 1
ATOM 1456 C CA . ASP A 1 176 ? 9.585 10.851 12.255 1.00 65.81 176 ASP A CA 1
ATOM 1457 C C . ASP A 1 176 ? 10.079 10.704 10.802 1.00 65.81 176 ASP A C 1
ATOM 1459 O O . ASP A 1 176 ? 10.443 9.605 10.382 1.00 65.81 176 ASP A O 1
ATOM 1463 N N . GLY A 1 177 ? 10.112 11.799 10.034 1.00 72.81 177 GLY A N 1
ATOM 1464 C CA . GLY A 1 177 ? 10.543 11.829 8.636 1.00 72.81 177 GLY A CA 1
ATOM 1465 C C . GLY A 1 177 ? 9.506 11.328 7.624 1.00 72.81 177 GLY A C 1
ATOM 1466 O O . GLY A 1 177 ? 9.825 11.235 6.434 1.00 72.81 177 GLY A O 1
ATOM 1467 N N . TYR A 1 178 ? 8.275 11.012 8.050 1.00 76.75 178 TYR A N 1
ATOM 1468 C CA . TYR A 1 178 ? 7.214 10.527 7.162 1.00 76.75 178 TYR A CA 1
ATOM 1469 C C . TYR A 1 178 ? 5.847 11.182 7.407 1.00 76.75 178 TYR A C 1
ATOM 1471 O O . TYR A 1 178 ? 5.549 11.714 8.468 1.00 76.75 178 TYR A O 1
ATOM 1479 N N . PHE A 1 179 ? 4.981 11.146 6.397 1.00 80.75 179 PHE A N 1
ATOM 1480 C CA . PHE A 1 179 ? 3.590 11.574 6.494 1.00 80.75 179 PHE A CA 1
ATOM 1481 C C . PHE A 1 179 ? 2.675 10.503 5.914 1.00 80.75 179 PHE A C 1
ATOM 1483 O O . PHE A 1 179 ? 2.932 9.974 4.833 1.00 80.75 179 PHE A O 1
ATOM 1490 N N . LEU A 1 180 ? 1.587 10.210 6.623 1.00 82.50 180 LEU A N 1
ATOM 1491 C CA . LEU A 1 180 ? 0.557 9.292 6.152 1.00 82.50 180 LEU A CA 1
ATOM 1492 C C . LEU A 1 180 ? -0.522 10.044 5.369 1.00 82.50 180 LEU A C 1
ATOM 1494 O O . LEU A 1 180 ? -1.032 11.085 5.797 1.00 82.50 180 LEU A O 1
ATOM 1498 N N . TRP A 1 181 ? -0.916 9.485 4.236 1.00 79.12 181 TRP A N 1
ATOM 1499 C CA . TRP A 1 181 ? -1.991 9.951 3.376 1.00 79.12 181 TRP A CA 1
ATOM 1500 C C . TRP A 1 181 ? -3.039 8.842 3.264 1.00 79.12 181 TRP A C 1
ATOM 1502 O O . TRP A 1 181 ? -2.685 7.705 2.993 1.00 79.12 181 TRP A O 1
ATOM 1512 N N . ALA A 1 182 ? -4.324 9.129 3.480 1.00 70.19 182 ALA A N 1
ATOM 1513 C CA . ALA A 1 182 ? -5.369 8.125 3.264 1.00 70.19 182 ALA A CA 1
ATOM 1514 C C . ALA A 1 182 ? -5.656 7.987 1.761 1.00 70.19 182 ALA A C 1
ATOM 1516 O O . ALA A 1 182 ? -6.074 8.948 1.110 1.00 70.19 182 ALA A O 1
ATOM 1517 N N . PHE A 1 183 ? -5.400 6.808 1.201 1.00 67.31 183 PHE A N 1
ATOM 1518 C CA . PHE A 1 183 ? -5.666 6.526 -0.203 1.00 67.31 183 PHE A CA 1
ATOM 1519 C C . PHE A 1 183 ? -7.188 6.425 -0.394 1.00 67.31 183 PHE A C 1
ATOM 1521 O O . PHE A 1 183 ? -7.866 5.752 0.377 1.00 67.31 183 PHE A O 1
ATOM 1528 N N . ASP A 1 184 ? -7.737 7.193 -1.340 1.00 71.44 184 ASP A N 1
ATOM 1529 C CA . ASP A 1 184 ? -9.185 7.335 -1.611 1.00 71.44 184 ASP A CA 1
ATOM 1530 C C . ASP A 1 184 ? -10.056 7.897 -0.455 1.00 71.44 184 ASP A C 1
ATOM 1532 O O . ASP A 1 184 ? -11.273 8.022 -0.586 1.00 71.44 184 ASP A O 1
ATOM 1536 N N . ASN A 1 185 ? -9.450 8.275 0.684 1.00 75.19 185 ASN A N 1
ATOM 1537 C CA . ASN A 1 185 ? -10.125 8.817 1.878 1.00 75.19 185 ASN A CA 1
ATOM 1538 C C . ASN A 1 185 ? -11.420 8.065 2.262 1.00 75.19 185 ASN A C 1
ATOM 1540 O O . ASN A 1 185 ? -12.380 8.686 2.719 1.00 75.19 185 ASN A O 1
ATOM 1544 N N . THR A 1 186 ? -11.460 6.745 2.060 1.00 84.94 186 THR A N 1
ATOM 1545 C CA . THR A 1 186 ? -12.664 5.934 2.271 1.00 84.94 186 THR A CA 1
ATOM 1546 C C . THR A 1 186 ? -12.350 4.713 3.136 1.00 84.94 186 THR A C 1
ATOM 1548 O O . THR A 1 186 ? -11.373 4.000 2.927 1.00 84.94 186 THR A O 1
ATOM 1551 N N . VAL A 1 187 ? -13.205 4.486 4.127 1.00 92.00 187 VAL A N 1
ATOM 1552 C CA . VAL A 1 187 ? -13.261 3.328 5.012 1.00 92.00 187 VAL A CA 1
ATOM 1553 C C . VAL A 1 187 ? -14.242 2.316 4.437 1.00 92.00 187 VAL A C 1
ATOM 1555 O O . VAL A 1 187 ? -15.336 2.659 3.984 1.00 92.00 187 VAL A O 1
ATOM 1558 N N . HIS A 1 188 ? -13.865 1.050 4.529 1.00 92.19 188 HIS A N 1
ATOM 1559 C CA . HIS A 1 188 ? -14.661 -0.094 4.120 1.00 92.19 188 HIS A CA 1
ATOM 1560 C C . HIS A 1 188 ? -14.836 -1.073 5.285 1.00 92.19 188 HIS A C 1
ATOM 1562 O O . HIS A 1 188 ? -14.114 -1.011 6.282 1.00 92.19 188 HIS A O 1
ATOM 1568 N N . GLU A 1 189 ? -15.801 -1.989 5.181 1.00 93.75 189 GLU A N 1
ATOM 1569 C CA . GLU A 1 189 ? -15.819 -3.157 6.069 1.00 93.75 189 GLU A CA 1
ATOM 1570 C C . GLU A 1 189 ? -14.582 -4.028 5.801 1.00 93.75 189 GLU A C 1
ATOM 1572 O O . GLU A 1 189 ? -14.090 -4.101 4.671 1.00 93.75 189 GLU A O 1
ATOM 1577 N N . ALA A 1 190 ? -14.059 -4.668 6.848 1.00 93.81 190 ALA A N 1
ATOM 1578 C CA . ALA A 1 190 ? -12.828 -5.438 6.737 1.00 93.81 190 ALA A CA 1
ATOM 1579 C C . ALA A 1 190 ? -12.930 -6.575 5.707 1.00 93.81 190 ALA A C 1
ATOM 1581 O O . ALA A 1 190 ? -13.936 -7.281 5.624 1.00 93.81 190 ALA A O 1
ATOM 1582 N N . GLY A 1 191 ? -11.848 -6.773 4.956 1.00 91.38 191 GLY A N 1
ATOM 1583 C CA . GLY A 1 191 ? -11.771 -7.714 3.844 1.00 91.38 191 GLY A CA 1
ATOM 1584 C C . GLY A 1 191 ? -12.133 -7.112 2.486 1.00 91.38 191 GLY A C 1
ATOM 1585 O O . GLY A 1 191 ? -11.968 -7.803 1.485 1.00 91.38 191 GLY A O 1
ATOM 1586 N N . TYR A 1 192 ? -12.591 -5.862 2.412 1.00 91.38 192 TYR A N 1
ATOM 1587 C CA . TYR A 1 192 ? -12.856 -5.187 1.142 1.00 91.38 192 TYR A CA 1
ATOM 1588 C C . TYR A 1 192 ? -11.620 -5.148 0.236 1.00 91.38 192 TYR A C 1
ATOM 1590 O O . TYR A 1 192 ? -11.704 -5.536 -0.928 1.00 91.38 192 TYR A O 1
ATOM 1598 N N . TRP A 1 193 ? -10.465 -4.740 0.765 1.00 92.06 193 TRP A N 1
ATOM 1599 C CA . TRP A 1 193 ? -9.247 -4.552 -0.025 1.00 92.06 193 TRP A CA 1
ATOM 1600 C C . TRP A 1 193 ? -8.799 -5.863 -0.686 1.00 92.06 193 TRP A C 1
ATOM 1602 O O . TRP A 1 193 ? -8.528 -5.910 -1.882 1.00 92.06 193 TRP A O 1
ATOM 1612 N N . HIS A 1 194 ? -8.822 -6.958 0.080 1.00 90.81 194 HIS A N 1
ATOM 1613 C CA . HIS A 1 194 ? -8.394 -8.287 -0.375 1.00 90.81 194 HIS A CA 1
ATOM 1614 C C . HIS A 1 194 ? -9.418 -9.003 -1.272 1.00 90.81 194 HIS A C 1
ATOM 1616 O O . HIS A 1 194 ? -9.058 -9.969 -1.942 1.00 90.81 194 HIS A O 1
ATOM 1622 N N . ASN A 1 195 ? -10.681 -8.563 -1.278 1.00 88.56 195 ASN A N 1
ATOM 1623 C CA . ASN A 1 195 ? -11.769 -9.198 -2.034 1.00 88.56 195 ASN A CA 1
ATOM 1624 C C . ASN A 1 195 ? -12.303 -8.342 -3.196 1.00 88.56 195 ASN A C 1
ATOM 1626 O O . ASN A 1 195 ? -13.182 -8.803 -3.924 1.00 88.56 195 ASN A O 1
ATOM 1630 N N . THR A 1 196 ? -11.816 -7.110 -3.373 1.00 85.06 196 THR A N 1
ATOM 1631 C CA . THR A 1 196 ? -12.162 -6.276 -4.537 1.00 85.06 196 THR A CA 1
ATOM 1632 C C . THR A 1 196 ? -11.634 -6.948 -5.802 1.00 85.06 196 THR A C 1
ATOM 1634 O O . THR A 1 196 ? -10.528 -7.462 -5.774 1.00 85.06 196 THR A O 1
ATOM 1637 N N . ASP A 1 197 ? -12.399 -6.979 -6.896 1.00 73.94 197 ASP A N 1
ATOM 1638 C CA . ASP A 1 197 ? -11.989 -7.622 -8.155 1.00 73.94 197 ASP A CA 1
ATOM 1639 C C . ASP A 1 197 ? -11.476 -6.581 -9.176 1.00 73.94 197 ASP A C 1
ATOM 1641 O O . ASP A 1 197 ? -12.211 -5.636 -9.480 1.00 73.94 197 ASP A O 1
ATOM 1645 N N . PRO A 1 198 ? -10.253 -6.727 -9.725 1.00 74.56 198 PRO A N 1
ATOM 1646 C CA . PRO A 1 198 ? -9.240 -7.716 -9.356 1.00 74.56 198 PRO A CA 1
ATOM 1647 C C . PRO A 1 198 ? -8.569 -7.387 -8.024 1.00 74.56 198 PRO A C 1
ATOM 1649 O O . PRO A 1 198 ? -8.205 -6.240 -7.758 1.00 74.56 198 PRO A O 1
ATOM 1652 N N . ALA A 1 199 ? -8.350 -8.425 -7.213 1.00 79.94 199 ALA A N 1
ATOM 1653 C CA . ALA A 1 199 ? -7.673 -8.261 -5.934 1.00 79.94 199 ALA A CA 1
ATOM 1654 C C . ALA A 1 199 ? -6.216 -7.905 -6.197 1.00 79.94 199 ALA A C 1
ATOM 1656 O O . ALA A 1 199 ? -5.507 -8.630 -6.905 1.00 79.94 199 ALA A O 1
ATOM 1657 N N . ALA A 1 200 ? -5.784 -6.787 -5.625 1.00 86.56 200 ALA A N 1
ATOM 1658 C CA . ALA A 1 200 ? -4.397 -6.382 -5.668 1.00 86.56 200 ALA A CA 1
ATOM 1659 C C . ALA A 1 200 ? -3.526 -7.394 -4.914 1.00 86.56 200 ALA A C 1
ATOM 1661 O O . ALA A 1 200 ? -3.895 -7.882 -3.848 1.00 86.56 200 ALA A O 1
ATOM 1662 N N . TYR A 1 201 ? -2.351 -7.691 -5.463 1.00 92.69 201 TYR A N 1
ATOM 1663 C CA . TYR A 1 201 ? -1.363 -8.513 -4.776 1.00 92.69 201 TYR A CA 1
ATOM 1664 C C . TYR A 1 201 ? -0.704 -7.715 -3.644 1.00 92.69 201 TYR A C 1
ATOM 1666 O O . TYR A 1 201 ? -0.348 -6.546 -3.817 1.00 92.69 201 TYR A O 1
ATOM 1674 N N . SER A 1 202 ? -0.537 -8.355 -2.490 1.00 93.38 202 SER A N 1
ATOM 1675 C CA . SER A 1 202 ? 0.003 -7.748 -1.271 1.00 93.38 202 SER A CA 1
ATOM 1676 C C . SER A 1 202 ? 1.083 -8.602 -0.613 1.00 93.38 202 SER A C 1
ATOM 1678 O O . SER A 1 202 ? 1.307 -9.766 -0.955 1.00 93.38 202 SER A O 1
ATOM 1680 N N . TYR A 1 203 ? 1.726 -8.045 0.411 1.00 94.56 203 TYR A N 1
ATOM 1681 C CA . TYR A 1 203 ? 2.676 -8.780 1.238 1.00 94.56 203 TYR A CA 1
ATOM 1682 C C . TYR A 1 203 ? 2.072 -10.027 1.904 1.00 94.56 203 TYR A C 1
ATOM 1684 O O . TYR A 1 203 ? 2.747 -11.050 2.008 1.00 94.56 203 TYR A O 1
ATOM 1692 N N . ARG A 1 204 ? 0.789 -10.002 2.290 1.00 94.12 204 ARG A N 1
ATOM 1693 C CA . ARG A 1 204 ? 0.086 -11.185 2.813 1.00 94.12 204 ARG A CA 1
ATOM 1694 C C . ARG A 1 204 ? 0.004 -12.309 1.783 1.00 94.12 204 ARG A C 1
ATOM 1696 O O . ARG A 1 204 ? 0.113 -13.479 2.147 1.00 94.12 204 ARG A O 1
ATOM 1703 N N . ASP A 1 205 ? -0.186 -11.995 0.506 1.00 94.00 205 ASP A N 1
ATOM 1704 C CA . ASP A 1 205 ? -0.199 -13.004 -0.557 1.00 94.00 205 ASP A CA 1
ATOM 1705 C C . ASP A 1 205 ? 1.180 -13.646 -0.728 1.00 94.00 205 ASP A C 1
ATOM 1707 O O . ASP A 1 205 ? 1.276 -14.873 -0.799 1.00 94.00 205 ASP A O 1
ATOM 1711 N N . TYR A 1 206 ? 2.235 -12.827 -0.679 1.00 94.38 206 TYR A N 1
ATOM 1712 C CA . TYR A 1 206 ? 3.623 -13.287 -0.678 1.00 94.38 206 TYR A CA 1
ATOM 1713 C C . TYR A 1 206 ? 3.930 -14.204 0.511 1.00 94.38 206 TYR A C 1
ATOM 1715 O O . TYR A 1 206 ? 4.466 -15.295 0.325 1.00 94.38 206 TYR A O 1
ATOM 1723 N N . GLN A 1 207 ? 3.527 -13.819 1.726 1.00 94.62 207 GLN A N 1
ATOM 1724 C CA . GLN A 1 207 ? 3.697 -14.652 2.922 1.00 94.62 207 GLN A CA 1
ATOM 1725 C C . GLN A 1 207 ? 2.963 -15.997 2.817 1.00 94.62 207 GLN A C 1
ATOM 1727 O O . GLN A 1 207 ? 3.433 -16.999 3.351 1.00 94.62 207 GLN A O 1
ATOM 1732 N N . ASN A 1 208 ? 1.839 -16.031 2.099 1.00 95.06 208 ASN A N 1
ATOM 1733 C CA . ASN A 1 208 ? 1.072 -17.248 1.833 1.00 95.06 208 ASN A CA 1
ATOM 1734 C C . ASN A 1 208 ? 1.589 -18.050 0.622 1.00 95.06 208 ASN A C 1
ATOM 1736 O O . ASN A 1 208 ? 0.961 -19.037 0.238 1.00 95.06 208 ASN A O 1
ATOM 1740 N N . GLY A 1 209 ? 2.700 -17.641 0.001 1.00 93.69 209 GLY A N 1
ATOM 1741 C CA . GLY A 1 209 ? 3.308 -18.338 -1.134 1.00 93.69 209 GLY A CA 1
ATOM 1742 C C . GLY A 1 209 ? 2.507 -18.247 -2.434 1.00 93.69 209 GLY A C 1
ATOM 1743 O O . GLY A 1 209 ? 2.679 -19.088 -3.316 1.00 93.69 209 GLY A O 1
ATOM 1744 N N . LYS A 1 210 ? 1.611 -17.261 -2.569 1.00 93.38 210 LYS A N 1
ATOM 1745 C CA . LYS A 1 210 ? 0.920 -17.018 -3.840 1.00 93.38 210 LYS A CA 1
ATOM 1746 C C . LYS A 1 210 ? 1.903 -16.422 -4.848 1.00 93.38 210 LYS A C 1
ATOM 1748 O O . LYS A 1 210 ? 2.787 -15.660 -4.480 1.00 93.38 210 LYS A O 1
ATOM 1753 N N . ALA A 1 211 ? 1.736 -16.755 -6.122 1.00 90.12 211 ALA A N 1
ATOM 1754 C CA . ALA A 1 211 ? 2.494 -16.113 -7.189 1.00 90.12 211 ALA A CA 1
ATOM 1755 C C . ALA A 1 211 ? 1.908 -14.731 -7.512 1.00 90.12 211 ALA A C 1
ATOM 1757 O O . ALA A 1 211 ? 0.691 -14.533 -7.421 1.00 90.12 211 ALA A O 1
ATOM 1758 N N . VAL A 1 212 ? 2.775 -13.807 -7.929 1.00 88.81 212 VAL A N 1
ATOM 1759 C CA . VAL A 1 212 ? 2.358 -12.564 -8.591 1.00 88.81 212 VAL A CA 1
ATOM 1760 C C . VAL A 1 212 ? 1.611 -12.940 -9.876 1.00 88.81 212 VAL A C 1
ATOM 1762 O O . VAL A 1 212 ? 2.028 -13.865 -10.578 1.00 88.81 212 VAL A O 1
ATOM 1765 N N . LYS A 1 213 ? 0.471 -12.290 -10.122 1.00 74.75 213 LYS A N 1
ATOM 1766 C CA . LYS A 1 213 ? -0.416 -12.573 -11.259 1.00 74.75 213 LYS A CA 1
ATOM 1767 C C . LYS A 1 213 ? -0.016 -11.803 -12.508 1.00 74.75 213 LYS A C 1
ATOM 1769 O O . LYS A 1 213 ? 0.436 -10.653 -12.350 1.00 74.75 213 LYS A O 1
#

Foldseek 3Di:
DPPVVVVVVVVVVVVVVVVVCVVVVVVVVVQCFQFKAKDWDADPDPPPPQPGIDIDIDGRCVPSVDPQWADQGRFWIHRVPDDDDPDCLDLQNLLLLLQLCVVACVPCVLCPPLNVPDSVVSSVVQVPFKDKDWFTFGADPPPRDGAWTKMWIWGDDPNFIKIFIWIWDQDPPDPVRIHIHTDVSHIGGPPCQCPPVVRRHGPVCVVVVHDRD